Protein AF-A0A395IIV6-F1 (afdb_monomer_lite)

Foldseek 3Di:
DLVVLLVCLVPDDPPDDLLVNLVSLVVSLLVQLVCCVPPVDLCQVSLVSSLVSQVVVVVVPDPARSQACVSPPQDPGRDRDSLLVCLLLQSLSNNVVCVVVPVPQDLDDPDDDDDDARRDRSLLSQQQNLRPVSLQHRLQLSSNVVVVVVPDAQQDDDPRDGSVRNNQPVNVSLVVCCPPQPDPRNVSSLVVLVSSLSSNLVNVVRPPDQQDWDQDPNDIDGSLNSLVVSCCCVRPVPSSVVSVVVVVPPPPPPPPPPPPPDDDDDDDDDDDDDDDDD

Structure (mmCIF, N/CA/C/O backbone):
data_AF-A0A395IIV6-F1
#
_entry.id   AF-A0A395IIV6-F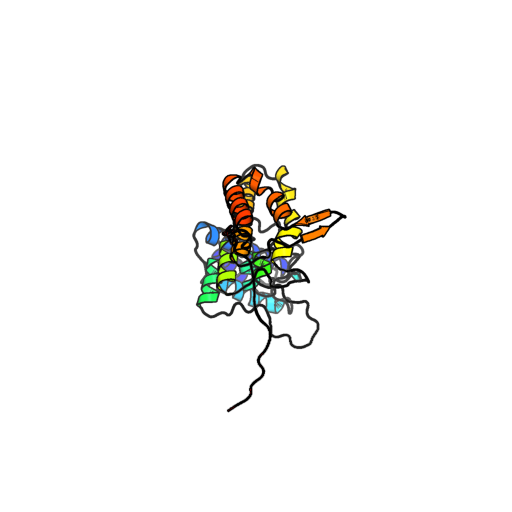1
#
loop_
_atom_site.group_PDB
_atom_site.id
_atom_site.type_symbol
_atom_site.label_atom_id
_atom_site.label_alt_id
_atom_site.label_comp_id
_atom_site.label_asym_id
_atom_site.label_entity_id
_atom_site.label_seq_id
_atom_site.pdbx_PDB_ins_code
_atom_site.Cartn_x
_atom_site.Cartn_y
_atom_site.Cartn_z
_atom_site.occupancy
_atom_site.B_iso_or_equiv
_atom_site.auth_seq_id
_atom_site.auth_comp_id
_atom_site.auth_asym_id
_atom_site.auth_atom_id
_atom_site.pdbx_PDB_model_num
ATOM 1 N N . MET A 1 1 ? 3.034 4.869 -21.807 1.00 85.62 1 MET A N 1
ATOM 2 C CA . MET A 1 1 ? 4.108 5.411 -20.940 1.00 85.62 1 MET A CA 1
ATOM 3 C C . MET A 1 1 ? 5.017 4.324 -20.375 1.00 85.62 1 MET A C 1
ATOM 5 O O . MET A 1 1 ? 6.196 4.361 -20.691 1.00 85.62 1 MET A O 1
ATOM 9 N N . LEU A 1 2 ? 4.515 3.333 -19.620 1.00 88.38 2 LEU A N 1
ATOM 10 C CA . LEU A 1 2 ? 5.335 2.253 -19.030 1.00 88.38 2 LEU A CA 1
ATOM 11 C C . LEU A 1 2 ? 6.291 1.577 -20.037 1.00 88.38 2 LEU A C 1
ATOM 13 O O . LEU A 1 2 ? 7.498 1.527 -19.815 1.00 88.38 2 LEU A O 1
ATOM 17 N N . ARG A 1 3 ? 5.772 1.164 -21.200 1.00 90.88 3 ARG A N 1
ATOM 18 C CA . ARG A 1 3 ? 6.571 0.579 -22.292 1.00 90.88 3 ARG A CA 1
ATOM 19 C C . ARG A 1 3 ? 7.712 1.487 -22.771 1.00 90.88 3 ARG A C 1
ATOM 21 O O . ARG A 1 3 ? 8.791 0.998 -23.079 1.00 90.88 3 ARG A O 1
ATOM 28 N N . SER A 1 4 ? 7.502 2.803 -22.798 1.00 91.75 4 SER A N 1
ATOM 29 C CA . SER A 1 4 ? 8.524 3.778 -23.196 1.00 91.75 4 SER A CA 1
ATOM 30 C C . SER A 1 4 ? 9.679 3.825 -22.193 1.00 91.75 4 SER A C 1
ATOM 32 O O . SER A 1 4 ? 10.830 3.862 -22.612 1.00 91.75 4 SER A O 1
ATOM 34 N N . TYR A 1 5 ? 9.401 3.752 -20.886 1.00 90.88 5 TYR A N 1
ATOM 35 C CA . TYR A 1 5 ? 10.452 3.671 -19.863 1.00 90.88 5 TYR A CA 1
ATOM 36 C C . TYR A 1 5 ? 11.271 2.389 -19.977 1.00 90.88 5 TYR A C 1
ATOM 38 O O . TYR A 1 5 ? 12.493 2.441 -19.874 1.00 90.88 5 TYR A O 1
ATOM 46 N N . ILE A 1 6 ? 10.617 1.256 -20.240 1.00 90.69 6 ILE A N 1
ATOM 47 C CA . ILE A 1 6 ? 11.295 -0.031 -20.443 1.00 90.69 6 ILE A CA 1
ATOM 48 C C . ILE A 1 6 ? 12.195 0.026 -21.681 1.00 90.69 6 ILE A C 1
ATOM 50 O O . ILE A 1 6 ? 13.352 -0.376 -21.614 1.00 90.69 6 ILE A O 1
ATOM 54 N N . LEU A 1 7 ? 11.705 0.580 -22.796 1.00 90.25 7 LEU A N 1
ATOM 55 C CA . LEU A 1 7 ? 12.513 0.769 -24.004 1.00 90.25 7 LEU A CA 1
ATOM 56 C C . LEU A 1 7 ? 13.708 1.692 -23.756 1.00 90.25 7 LEU A C 1
ATOM 58 O O . LEU A 1 7 ? 14.807 1.375 -24.199 1.00 90.25 7 LEU A O 1
ATOM 62 N N . LEU A 1 8 ? 13.516 2.790 -23.017 1.00 88.94 8 LEU A N 1
ATOM 63 C CA . LEU A 1 8 ? 14.618 3.661 -22.616 1.00 88.94 8 LEU A CA 1
ATOM 64 C C . LEU A 1 8 ? 15.643 2.889 -21.787 1.00 88.94 8 LEU A C 1
ATOM 66 O O . LEU A 1 8 ? 16.813 2.941 -22.133 1.00 88.94 8 LEU A O 1
ATOM 70 N N . LEU A 1 9 ? 15.204 2.136 -20.770 1.00 88.12 9 LEU A N 1
ATOM 71 C CA . LEU A 1 9 ? 16.055 1.300 -19.914 1.00 88.12 9 LEU A CA 1
ATOM 72 C C . LEU A 1 9 ? 16.833 0.236 -20.703 1.00 88.12 9 LEU A C 1
ATOM 74 O O . LEU A 1 9 ? 17.994 -0.011 -20.390 1.00 88.12 9 LEU A O 1
ATOM 78 N N . LYS A 1 10 ? 16.226 -0.372 -21.727 1.00 88.69 10 LYS A N 1
ATOM 79 C CA . LYS A 1 10 ? 16.878 -1.356 -22.609 1.00 88.69 10 LYS A CA 1
ATOM 80 C C . LYS A 1 10 ? 17.836 -0.723 -23.615 1.00 88.69 10 LYS A C 1
ATOM 82 O O . LYS A 1 10 ? 18.855 -1.316 -23.941 1.00 88.69 10 LYS A O 1
ATOM 87 N N . GLY A 1 11 ? 17.505 0.469 -24.105 1.00 81.75 11 GLY A N 1
ATOM 88 C CA . GLY A 1 11 ? 18.339 1.246 -25.021 1.00 81.75 11 GLY A CA 1
ATOM 89 C C . GLY A 1 11 ? 19.467 2.013 -24.329 1.00 81.75 11 GLY A C 1
ATOM 90 O O . GLY A 1 11 ? 20.229 2.703 -25.006 1.00 81.75 11 GLY A O 1
ATOM 91 N N . VAL A 1 12 ? 19.576 1.931 -22.996 1.00 67.75 12 VAL A N 1
ATOM 92 C CA . VAL A 1 12 ? 20.647 2.592 -22.247 1.00 67.75 12 VAL A CA 1
ATOM 93 C C . VAL A 1 12 ? 22.004 2.024 -22.660 1.00 67.75 12 VAL A C 1
ATOM 95 O O . VAL A 1 12 ? 22.325 0.865 -22.414 1.00 67.75 12 VAL A O 1
ATOM 98 N N . VAL A 1 13 ? 22.821 2.900 -23.239 1.00 55.75 13 VAL A N 1
ATOM 99 C CA . VAL A 1 13 ? 24.254 2.707 -23.489 1.00 55.75 13 VAL A CA 1
ATOM 100 C C . VAL A 1 13 ? 25.024 2.936 -22.177 1.00 55.75 13 VAL A C 1
ATOM 102 O O . VAL A 1 13 ? 24.582 3.725 -21.343 1.00 55.75 13 VAL A O 1
ATOM 105 N N . ALA A 1 14 ? 26.180 2.284 -22.010 1.00 56.59 14 ALA A N 1
ATOM 106 C CA . ALA A 1 14 ? 27.044 2.180 -20.816 1.00 56.59 14 ALA A CA 1
ATOM 107 C C . ALA A 1 14 ? 27.376 3.462 -19.995 1.00 56.59 14 ALA A C 1
ATOM 109 O O . ALA A 1 14 ? 28.089 3.379 -19.000 1.00 56.59 14 ALA A O 1
ATOM 110 N N . SER A 1 15 ? 26.894 4.649 -20.372 1.00 59.75 15 SER A N 1
ATOM 111 C CA . SER A 1 15 ? 27.180 5.939 -19.727 1.00 59.75 15 SER A CA 1
ATOM 112 C C . SER A 1 15 ? 26.185 6.365 -18.637 1.00 59.75 15 SER A C 1
ATOM 114 O O . SER A 1 15 ? 26.360 7.418 -18.016 1.00 59.75 15 SER A O 1
ATOM 116 N N . TRP A 1 16 ? 25.114 5.606 -18.395 1.00 72.19 16 TRP A N 1
ATOM 117 C CA . TRP A 1 16 ? 24.152 5.950 -17.347 1.00 72.19 16 TRP A CA 1
ATOM 118 C C . TRP A 1 16 ? 24.568 5.370 -16.001 1.00 72.19 16 TRP A C 1
ATOM 120 O O . TRP A 1 16 ? 24.990 4.226 -15.897 1.00 72.19 16 TRP A O 1
ATOM 130 N N . THR A 1 17 ? 24.412 6.171 -14.949 1.00 76.44 17 THR A N 1
ATOM 131 C CA . THR A 1 17 ? 24.651 5.720 -13.578 1.00 76.44 17 THR A CA 1
ATOM 132 C C . THR A 1 17 ? 23.472 4.891 -13.068 1.00 76.44 17 THR A C 1
ATOM 134 O O . THR A 1 17 ? 22.319 5.179 -13.411 1.00 76.44 17 THR A O 1
ATOM 137 N N . SER A 1 18 ? 23.745 3.953 -12.156 1.00 76.81 18 SER A N 1
ATOM 138 C CA . SER A 1 18 ? 22.732 3.140 -11.458 1.00 76.81 18 SER A CA 1
ATOM 139 C C . SER A 1 18 ? 21.583 3.983 -10.892 1.00 76.81 18 SER A C 1
ATOM 141 O O . SER A 1 18 ? 20.411 3.638 -11.018 1.00 76.81 18 SER A O 1
ATOM 143 N N . LYS A 1 19 ? 21.895 5.175 -10.369 1.00 77.12 19 LYS A N 1
ATOM 144 C CA . LYS A 1 19 ? 20.910 6.150 -9.875 1.00 77.12 19 LYS A CA 1
ATOM 145 C C . LYS A 1 19 ? 19.942 6.652 -10.956 1.00 77.12 19 LYS A C 1
ATOM 147 O O . LYS A 1 19 ? 18.760 6.841 -10.674 1.00 77.12 19 LYS A O 1
ATOM 152 N N . LYS A 1 20 ? 20.411 6.906 -12.185 1.00 81.25 20 LYS A N 1
ATOM 153 C CA . LYS A 1 20 ? 19.539 7.339 -13.296 1.00 81.25 20 LYS A CA 1
ATOM 154 C C . LYS A 1 20 ? 18.614 6.209 -13.741 1.00 81.25 20 LYS A C 1
ATOM 156 O O . LYS A 1 20 ? 17.436 6.458 -13.980 1.00 81.25 20 LYS A O 1
ATOM 161 N N . GLN A 1 21 ? 19.136 4.989 -13.817 1.00 83.06 21 GLN A N 1
ATOM 162 C CA . GLN A 1 21 ? 18.359 3.807 -14.193 1.00 83.06 21 GLN A CA 1
ATOM 163 C C . GLN A 1 21 ? 17.299 3.482 -13.126 1.00 83.06 21 GLN A C 1
ATOM 165 O O . GLN A 1 21 ? 16.123 3.364 -13.462 1.00 83.06 21 GLN A O 1
ATOM 170 N N . ALA A 1 22 ? 17.668 3.481 -11.839 1.00 80.44 22 ALA A N 1
ATOM 171 C CA . ALA A 1 22 ? 16.719 3.332 -10.733 1.00 80.44 22 ALA A CA 1
ATOM 172 C C . ALA A 1 22 ? 15.618 4.405 -10.772 1.00 80.44 22 ALA A C 1
ATOM 174 O O . ALA A 1 22 ? 14.435 4.087 -10.673 1.00 80.44 22 ALA A O 1
ATOM 175 N N . ARG A 1 23 ? 15.977 5.673 -11.024 1.00 81.25 23 ARG A N 1
ATOM 176 C CA . ARG A 1 23 ? 14.996 6.761 -11.167 1.00 81.25 23 ARG A CA 1
ATOM 177 C C . ARG A 1 23 ? 13.992 6.520 -12.296 1.00 81.25 23 ARG A C 1
ATOM 179 O O . ARG A 1 23 ? 12.812 6.794 -12.102 1.00 81.25 23 ARG A O 1
ATOM 186 N N . LEU A 1 24 ? 14.427 6.035 -13.462 1.00 86.50 24 LEU A N 1
ATOM 187 C CA . LEU A 1 24 ? 13.493 5.700 -14.543 1.00 86.50 24 LEU A CA 1
ATOM 188 C C . LEU A 1 24 ? 12.556 4.556 -14.156 1.00 86.50 24 LEU A C 1
ATOM 190 O O . LEU A 1 24 ? 11.370 4.625 -14.466 1.00 86.50 24 LEU A O 1
ATOM 194 N N . ALA A 1 25 ? 13.067 3.531 -13.474 1.00 87.38 25 ALA A N 1
ATOM 195 C CA . ALA A 1 25 ? 12.240 2.429 -13.000 1.00 87.38 25 ALA A CA 1
ATOM 196 C C . ALA A 1 25 ? 11.196 2.899 -11.973 1.00 87.38 25 ALA A C 1
ATOM 198 O O . ALA A 1 25 ? 10.045 2.479 -12.038 1.00 87.38 25 ALA A O 1
ATOM 199 N N . TYR A 1 26 ? 11.550 3.838 -11.091 1.00 83.88 26 TYR A N 1
ATOM 200 C CA . TYR A 1 26 ? 10.590 4.452 -10.170 1.00 83.88 26 TYR A CA 1
ATOM 201 C C . TYR A 1 26 ? 9.503 5.247 -10.897 1.00 83.88 26 TYR A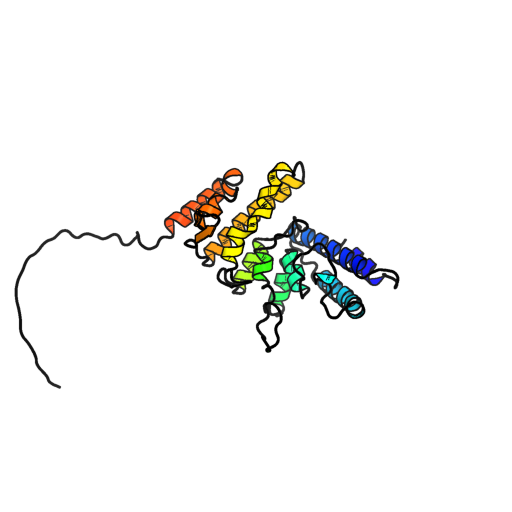 C 1
ATOM 203 O O . TYR A 1 26 ? 8.329 5.063 -10.597 1.00 83.88 26 TYR A O 1
ATOM 211 N N . LEU A 1 27 ? 9.855 6.052 -11.906 1.00 84.94 27 LEU A N 1
ATOM 212 C CA . LEU A 1 27 ? 8.857 6.744 -12.738 1.00 84.94 27 LEU A CA 1
ATOM 213 C C . LEU A 1 27 ? 7.944 5.753 -13.474 1.00 84.94 27 LEU A C 1
ATOM 215 O O . LEU A 1 27 ? 6.741 5.974 -13.595 1.00 84.94 27 LEU A O 1
ATOM 219 N N . ALA A 1 28 ? 8.501 4.637 -13.947 1.00 90.00 28 ALA A N 1
ATOM 220 C CA . ALA A 1 28 ? 7.731 3.572 -14.576 1.00 90.00 28 ALA A CA 1
ATOM 221 C C . ALA A 1 28 ? 6.701 2.964 -13.604 1.00 90.00 28 ALA A C 1
ATOM 223 O O . ALA A 1 28 ? 5.541 2.792 -13.984 1.00 90.00 28 ALA A O 1
ATOM 224 N N . LEU A 1 29 ? 7.098 2.704 -12.353 1.00 88.06 29 LEU A N 1
ATOM 225 C CA . LEU A 1 29 ? 6.210 2.216 -11.292 1.00 88.06 29 LEU A CA 1
ATOM 226 C C . LEU A 1 29 ? 5.143 3.248 -10.897 1.00 88.06 29 LEU A C 1
ATOM 228 O O . LEU A 1 29 ? 3.990 2.870 -10.720 1.00 88.06 29 LEU A O 1
ATOM 232 N N . GLU A 1 30 ? 5.479 4.540 -10.826 1.00 83.31 30 GLU A N 1
ATOM 233 C CA . GLU A 1 30 ? 4.501 5.615 -10.580 1.00 83.31 30 GLU A CA 1
ATOM 234 C C . GLU A 1 30 ? 3.429 5.663 -11.675 1.00 83.31 30 GLU A C 1
ATOM 236 O O . GLU A 1 30 ? 2.235 5.731 -11.386 1.00 83.31 30 GLU A O 1
ATOM 241 N N . HIS A 1 31 ? 3.834 5.567 -12.943 1.00 85.81 31 HIS A N 1
ATOM 242 C CA . HIS A 1 31 ? 2.888 5.525 -14.055 1.00 85.81 31 HIS A CA 1
ATOM 243 C C . HIS A 1 31 ? 2.025 4.263 -14.055 1.00 85.81 31 HIS A C 1
ATOM 245 O O . HIS A 1 31 ? 0.838 4.346 -14.366 1.00 85.81 31 HIS A O 1
ATOM 251 N N . ALA A 1 32 ? 2.606 3.110 -13.719 1.00 89.19 32 ALA A N 1
ATOM 252 C CA . ALA A 1 32 ? 1.853 1.871 -13.579 1.00 89.19 32 ALA A CA 1
ATOM 253 C C . ALA A 1 32 ? 0.843 1.958 -12.426 1.00 89.19 32 ALA A C 1
ATOM 255 O O . ALA A 1 32 ? -0.287 1.521 -12.587 1.00 89.19 32 ALA A O 1
ATOM 256 N N . SER A 1 33 ? 1.228 2.578 -11.307 1.00 85.75 33 SER A N 1
ATOM 257 C CA . SER A 1 33 ? 0.369 2.795 -10.137 1.00 85.75 33 SER A CA 1
ATOM 258 C C . SER A 1 33 ? -0.837 3.654 -10.488 1.00 85.75 33 SER A C 1
ATOM 260 O O . SER A 1 33 ? -1.971 3.288 -10.192 1.00 85.75 33 SER A O 1
ATOM 262 N N . PHE A 1 34 ? -0.605 4.751 -11.211 1.00 81.88 34 PHE A N 1
ATOM 263 C CA . PHE A 1 34 ? -1.681 5.609 -11.686 1.00 81.88 34 PHE A CA 1
ATOM 264 C C . PHE A 1 34 ? -2.629 4.880 -12.648 1.00 81.88 34 PHE A C 1
ATOM 266 O O . PHE A 1 34 ? -3.842 5.023 -12.530 1.00 81.88 34 PHE A O 1
ATOM 273 N N . ALA A 1 35 ? -2.090 4.082 -13.575 1.00 85.25 35 ALA A N 1
ATOM 274 C CA . ALA A 1 35 ? -2.905 3.294 -14.495 1.00 85.25 35 ALA A CA 1
ATOM 275 C C . ALA A 1 35 ? -3.735 2.234 -13.752 1.00 85.25 35 ALA A C 1
ATOM 277 O O . ALA A 1 35 ? -4.946 2.200 -13.932 1.00 85.25 35 ALA A O 1
ATOM 278 N N . ASP A 1 36 ? -3.117 1.442 -12.870 1.00 86.69 36 ASP A N 1
ATOM 279 C CA . ASP A 1 36 ? -3.806 0.425 -12.061 1.00 86.69 36 ASP A CA 1
ATOM 280 C C . ASP A 1 36 ? -4.918 1.065 -11.213 1.00 86.69 36 ASP A C 1
ATOM 282 O O . ASP A 1 36 ? -6.056 0.606 -11.216 1.00 86.69 36 ASP A O 1
ATOM 286 N N . PHE A 1 37 ? -4.645 2.208 -10.577 1.00 80.19 37 PHE A N 1
ATOM 287 C CA . PHE A 1 37 ? -5.654 2.935 -9.807 1.00 80.19 37 PHE A CA 1
ATOM 288 C C . PHE A 1 37 ? -6.844 3.411 -10.657 1.00 80.19 37 PHE A C 1
ATOM 290 O O . PHE A 1 37 ? -7.985 3.343 -10.205 1.00 80.19 37 PHE A O 1
ATOM 297 N N . GLN A 1 38 ? -6.598 3.902 -11.876 1.00 79.94 38 GLN A N 1
ATOM 298 C CA . GLN A 1 38 ? -7.651 4.447 -12.736 1.00 79.94 38 GLN A CA 1
ATOM 299 C C . GLN A 1 38 ? -8.450 3.384 -13.490 1.00 79.94 38 GLN A C 1
ATOM 301 O O . GLN A 1 38 ? -9.653 3.554 -13.680 1.00 79.94 38 GLN A O 1
ATOM 306 N N . THR A 1 39 ? -7.789 2.333 -13.975 1.00 83.56 39 THR A N 1
ATOM 307 C CA . THR A 1 39 ? -8.382 1.369 -14.914 1.00 83.56 39 THR A CA 1
ATOM 308 C C . THR A 1 39 ? -8.488 -0.041 -14.343 1.00 83.56 39 THR A C 1
ATOM 310 O O . THR A 1 39 ? -9.206 -0.866 -14.901 1.00 83.56 39 THR A O 1
ATOM 313 N N . GLY A 1 40 ? -7.785 -0.344 -13.247 1.00 82.00 40 GLY A N 1
ATOM 314 C CA . GLY A 1 40 ? -7.631 -1.705 -12.727 1.00 82.00 40 GLY A CA 1
ATOM 315 C C . GLY A 1 40 ? -6.762 -2.607 -13.610 1.00 82.00 40 GLY A C 1
ATOM 316 O O . GLY A 1 40 ? -6.698 -3.818 -13.382 1.00 82.00 40 GLY A O 1
ATOM 317 N N . GLU A 1 41 ? -6.109 -2.059 -14.640 1.00 85.56 41 GLU A N 1
ATOM 318 C CA . GLU A 1 41 ? -5.245 -2.830 -15.528 1.00 85.56 41 GLU A CA 1
ATOM 319 C C . GLU A 1 41 ? -3.881 -3.079 -14.884 1.00 85.56 41 GLU A C 1
ATOM 321 O O . GLU A 1 41 ? -3.104 -2.163 -14.608 1.00 85.56 41 GLU A O 1
ATOM 326 N N . SER A 1 42 ? -3.536 -4.357 -14.728 1.00 83.75 42 SER A N 1
ATOM 327 C CA . SER A 1 42 ? -2.301 -4.767 -14.058 1.00 83.75 42 SER A CA 1
ATOM 328 C C . SER A 1 42 ? -1.025 -4.404 -14.808 1.00 83.75 42 SER A C 1
ATOM 330 O O . SER A 1 42 ? 0.034 -4.365 -14.191 1.00 83.75 42 SER A O 1
ATOM 332 N N . ASN A 1 43 ? -1.084 -4.215 -16.133 1.00 90.25 43 ASN A N 1
ATOM 333 C CA . ASN A 1 43 ? 0.101 -4.129 -16.994 1.00 90.25 43 ASN A CA 1
ATOM 334 C C . ASN A 1 43 ? 1.127 -5.250 -16.709 1.00 90.25 43 ASN A C 1
ATOM 336 O O . ASN A 1 43 ? 2.338 -5.034 -16.781 1.00 90.25 43 ASN A O 1
ATOM 340 N N . PHE A 1 44 ? 0.635 -6.445 -16.355 1.00 91.81 44 PHE A N 1
ATOM 341 C CA . PHE A 1 44 ? 1.427 -7.513 -15.744 1.00 91.81 44 PHE A CA 1
ATOM 342 C C . PHE A 1 44 ? 2.693 -7.869 -16.527 1.00 91.81 44 PHE A C 1
ATOM 344 O O . PHE A 1 44 ? 3.782 -7.879 -15.958 1.00 91.81 44 PHE A O 1
ATOM 351 N N . GLU A 1 45 ? 2.568 -8.094 -17.836 1.00 93.31 45 GLU A N 1
ATOM 352 C CA . GLU A 1 45 ? 3.702 -8.458 -18.695 1.00 93.31 45 GLU A CA 1
ATOM 353 C C . GLU A 1 45 ? 4.770 -7.362 -18.746 1.00 93.31 45 GLU A C 1
ATOM 355 O O . GLU A 1 45 ? 5.965 -7.654 -18.701 1.00 93.31 45 GLU A O 1
ATOM 360 N N . LEU A 1 46 ? 4.347 -6.095 -18.792 1.00 94.69 46 LEU A N 1
ATOM 361 C CA . LEU A 1 46 ? 5.253 -4.949 -18.818 1.00 94.69 46 LEU A CA 1
ATOM 362 C C . LEU A 1 46 ? 5.954 -4.759 -17.469 1.00 94.69 46 LEU A C 1
ATOM 364 O O . LEU A 1 46 ? 7.128 -4.403 -17.438 1.00 94.69 46 LEU A O 1
ATOM 368 N N . LEU A 1 47 ? 5.271 -5.012 -16.351 1.00 94.44 47 LEU A N 1
ATOM 369 C CA . LEU A 1 47 ? 5.891 -4.974 -15.025 1.00 94.44 47 LEU A CA 1
ATOM 370 C C . LEU A 1 47 ? 6.901 -6.116 -14.832 1.00 94.44 47 LEU A C 1
ATOM 372 O O . LEU A 1 47 ? 7.991 -5.875 -14.317 1.00 94.44 47 LEU A O 1
ATOM 376 N N . ASP A 1 48 ? 6.603 -7.321 -15.324 1.00 92.38 48 ASP A N 1
ATOM 377 C CA . ASP A 1 48 ? 7.558 -8.439 -15.347 1.00 92.38 48 ASP A CA 1
ATOM 378 C C . ASP A 1 48 ? 8.750 -8.169 -16.279 1.00 92.38 48 ASP A C 1
ATOM 380 O O . ASP A 1 48 ? 9.878 -8.597 -16.024 1.00 92.38 48 ASP A O 1
ATOM 384 N N . GLU A 1 49 ? 8.527 -7.468 -17.389 1.00 94.31 49 GLU A N 1
ATOM 385 C CA . GLU A 1 49 ? 9.594 -7.008 -18.276 1.00 94.31 49 GLU A CA 1
ATOM 386 C C . GLU A 1 49 ? 10.463 -5.929 -17.618 1.00 94.31 49 GLU A C 1
ATOM 388 O O . GLU A 1 49 ? 11.688 -5.975 -17.753 1.00 94.31 49 GLU A O 1
ATOM 393 N N . LEU A 1 50 ? 9.860 -4.998 -16.873 1.00 92.88 50 LEU A N 1
ATOM 394 C CA . LEU A 1 50 ? 10.578 -3.989 -16.096 1.00 92.88 50 LEU A CA 1
ATOM 395 C C . LEU A 1 50 ? 11.466 -4.640 -15.029 1.00 92.88 50 LEU A C 1
ATOM 397 O O . LEU A 1 50 ? 12.647 -4.305 -14.953 1.00 92.88 50 LEU A O 1
ATOM 401 N N . ASP A 1 51 ? 10.932 -5.586 -14.248 1.00 90.81 51 ASP A N 1
ATOM 402 C CA . ASP A 1 51 ? 11.701 -6.292 -13.216 1.00 90.81 51 ASP A CA 1
ATOM 403 C C . ASP A 1 51 ? 12.894 -7.049 -13.814 1.00 90.81 51 ASP A C 1
ATOM 405 O O . ASP A 1 51 ? 14.019 -6.907 -13.339 1.00 90.81 51 ASP A O 1
ATOM 409 N N . ARG A 1 52 ? 12.684 -7.792 -14.911 1.00 90.12 52 ARG A N 1
ATOM 410 C CA . ARG A 1 52 ? 13.774 -8.481 -15.626 1.00 90.12 52 ARG A CA 1
ATOM 411 C C . ARG A 1 52 ? 14.835 -7.508 -16.132 1.00 90.12 52 ARG A C 1
ATOM 413 O O . ARG A 1 52 ? 16.009 -7.689 -15.834 1.00 90.12 52 ARG A O 1
ATOM 420 N N . THR A 1 53 ? 14.414 -6.443 -16.813 1.00 90.00 53 THR A N 1
ATOM 421 C CA . THR A 1 53 ? 15.330 -5.420 -17.348 1.00 90.00 53 THR A CA 1
ATOM 422 C C . THR A 1 53 ? 16.178 -4.807 -16.233 1.00 90.00 53 THR A C 1
ATOM 424 O O . THR A 1 53 ? 17.376 -4.594 -16.394 1.00 90.00 53 THR A O 1
ATOM 427 N N . MET A 1 54 ? 15.572 -4.532 -15.078 1.00 86.88 54 MET A N 1
ATOM 428 C CA . MET A 1 54 ? 16.290 -3.958 -13.946 1.00 86.88 54 MET A CA 1
ATOM 429 C C . MET A 1 54 ? 17.173 -4.968 -13.217 1.00 86.88 54 MET A C 1
ATOM 431 O O . MET A 1 54 ? 18.221 -4.569 -12.726 1.00 86.88 54 MET A O 1
ATOM 435 N N . LYS A 1 55 ? 16.811 -6.255 -13.166 1.00 84.44 55 LYS A N 1
ATOM 436 C CA . LYS A 1 55 ? 17.690 -7.321 -12.654 1.00 84.44 55 LYS A CA 1
ATOM 437 C C . LYS A 1 55 ? 18.964 -7.453 -13.482 1.00 84.44 55 LYS A C 1
ATOM 439 O O . LYS A 1 55 ? 20.042 -7.538 -12.896 1.00 84.44 55 LYS A O 1
ATOM 444 N N . ASP A 1 56 ? 18.845 -7.393 -14.807 1.00 83.88 56 ASP A N 1
ATOM 445 C CA . ASP A 1 56 ? 19.998 -7.433 -15.710 1.00 83.88 56 ASP A CA 1
ATOM 446 C C . ASP A 1 56 ? 20.948 -6.268 -15.414 1.00 83.88 56 ASP A C 1
ATOM 448 O O . ASP A 1 56 ? 22.144 -6.466 -15.206 1.00 83.88 56 ASP A O 1
ATOM 452 N N . HIS A 1 57 ? 20.404 -5.058 -15.265 1.00 79.94 57 HIS A N 1
ATOM 453 C CA . HIS A 1 57 ? 21.191 -3.890 -14.882 1.00 79.94 57 HIS A CA 1
ATOM 454 C C . HIS A 1 57 ? 21.789 -4.001 -13.469 1.00 79.94 57 HIS A C 1
ATOM 456 O O . HIS A 1 57 ? 22.974 -3.736 -13.278 1.00 79.94 57 HIS A O 1
ATOM 462 N N . ALA A 1 58 ? 21.004 -4.425 -12.479 1.00 75.25 58 ALA A N 1
ATOM 463 C CA . ALA A 1 58 ? 21.411 -4.498 -11.074 1.00 75.25 58 ALA A CA 1
ATOM 464 C C . ALA A 1 58 ? 22.545 -5.488 -10.824 1.00 75.25 58 ALA A C 1
ATOM 466 O O . ALA A 1 58 ? 23.390 -5.229 -9.968 1.00 75.25 58 ALA A O 1
ATOM 467 N N . SER A 1 59 ? 22.589 -6.578 -11.599 1.00 69.38 59 SER A N 1
ATOM 468 C CA . SER A 1 59 ? 23.675 -7.561 -11.549 1.00 69.38 59 SER A CA 1
ATOM 469 C C . SER A 1 59 ? 25.058 -6.930 -11.767 1.00 69.38 59 SER A C 1
ATOM 471 O O . SER A 1 59 ? 26.060 -7.450 -11.282 1.00 69.38 59 SER A O 1
ATOM 473 N N . SER A 1 60 ? 25.107 -5.771 -12.435 1.00 66.94 60 SER A N 1
ATOM 474 C CA . SER A 1 60 ? 26.328 -4.994 -12.665 1.00 66.94 60 SER A CA 1
ATOM 475 C C . SER A 1 60 ? 26.618 -3.929 -11.597 1.00 66.94 60 SER A C 1
ATOM 477 O O . SER A 1 60 ? 27.674 -3.302 -11.640 1.00 66.94 60 SER A O 1
ATOM 479 N N . TRP A 1 61 ? 25.697 -3.681 -10.658 1.00 67.12 61 TRP A N 1
ATOM 480 C CA . TRP A 1 61 ? 25.787 -2.565 -9.709 1.00 67.12 61 TRP A CA 1
ATOM 481 C C . TRP A 1 61 ? 26.209 -2.997 -8.307 1.00 67.12 61 TRP A C 1
ATOM 483 O O . TRP A 1 61 ? 27.140 -2.410 -7.760 1.00 67.12 61 TRP A O 1
ATOM 493 N N . THR A 1 62 ? 25.499 -3.952 -7.695 1.00 63.62 62 THR A N 1
ATOM 494 C CA . THR A 1 62 ? 25.726 -4.416 -6.312 1.00 63.62 62 THR A CA 1
ATOM 495 C C . THR A 1 62 ? 25.106 -5.806 -6.081 1.00 63.62 62 THR A C 1
ATOM 497 O O . THR A 1 62 ? 24.359 -6.308 -6.915 1.00 63.62 62 THR A O 1
ATOM 500 N N . GLU A 1 63 ? 25.350 -6.413 -4.912 1.00 61.62 63 GLU A N 1
ATOM 501 C CA . GLU A 1 63 ? 24.655 -7.637 -4.459 1.00 61.62 63 GLU A CA 1
ATOM 502 C C . GLU A 1 63 ? 23.207 -7.392 -3.970 1.00 61.62 63 GLU A C 1
ATOM 504 O O . GLU A 1 63 ? 22.521 -8.323 -3.542 1.00 61.62 63 GLU A O 1
ATOM 509 N N . HIS A 1 64 ? 22.724 -6.146 -3.982 1.00 63.19 64 HIS A N 1
ATOM 510 C CA . HIS A 1 64 ? 21.402 -5.786 -3.467 1.00 63.19 64 HIS A CA 1
ATOM 511 C C . HIS A 1 64 ? 20.360 -5.677 -4.585 1.00 63.19 64 HIS A C 1
ATOM 513 O O . HIS A 1 64 ? 20.669 -5.299 -5.713 1.00 63.19 64 HIS A O 1
ATOM 519 N N . HIS A 1 65 ? 19.088 -5.937 -4.260 1.00 69.19 65 HIS A N 1
ATOM 520 C CA . HIS A 1 65 ? 17.991 -5.714 -5.205 1.00 69.19 65 HIS A CA 1
ATOM 521 C C . HIS A 1 65 ? 17.950 -4.236 -5.635 1.00 69.19 65 HIS A C 1
ATOM 523 O O . HIS A 1 65 ? 18.182 -3.342 -4.822 1.00 69.19 65 HIS A O 1
ATOM 529 N N . TRP A 1 66 ? 17.615 -3.945 -6.893 1.00 72.25 66 TRP A N 1
ATOM 530 C CA . TRP A 1 66 ? 17.630 -2.571 -7.427 1.00 72.25 66 TRP A CA 1
ATOM 531 C C . TRP A 1 66 ? 16.628 -1.620 -6.760 1.00 72.25 66 TRP A C 1
ATOM 533 O O . TRP A 1 66 ? 16.751 -0.404 -6.871 1.00 72.25 66 TRP A O 1
ATOM 543 N N . THR A 1 67 ? 15.654 -2.178 -6.045 1.00 71.38 67 THR A N 1
ATOM 544 C CA . THR A 1 67 ? 14.683 -1.441 -5.227 1.00 71.38 67 THR A CA 1
ATOM 545 C C . THR A 1 67 ? 15.177 -1.189 -3.794 1.00 71.38 67 THR A C 1
ATOM 547 O O . THR A 1 67 ? 14.409 -0.703 -2.963 1.00 71.38 67 THR A O 1
ATOM 550 N N . SER A 1 68 ? 16.424 -1.551 -3.457 1.00 61.69 68 SER A N 1
ATOM 551 C CA . SER A 1 68 ? 16.987 -1.306 -2.126 1.00 61.69 68 SER A CA 1
ATOM 552 C C . SER A 1 68 ? 17.342 0.168 -1.917 1.00 61.69 68 SER A C 1
ATOM 554 O O . SER A 1 68 ? 17.604 0.935 -2.847 1.00 61.69 68 SER A O 1
ATOM 556 N N . ARG A 1 69 ? 17.433 0.534 -0.637 1.00 57.56 69 ARG A N 1
ATOM 557 C CA . ARG A 1 69 ? 17.747 1.872 -0.127 1.00 57.56 69 ARG A CA 1
ATOM 558 C C . ARG A 1 69 ? 19.086 2.410 -0.622 1.00 57.56 69 ARG A C 1
ATOM 560 O O . ARG A 1 69 ? 19.301 3.610 -0.620 1.00 57.56 69 ARG A O 1
ATOM 567 N N . GLN A 1 70 ? 20.001 1.551 -1.057 1.00 53.19 70 GLN A N 1
ATOM 568 C CA . GLN A 1 70 ? 21.304 2.001 -1.555 1.00 53.19 70 GLN A CA 1
ATOM 569 C C . GLN A 1 70 ? 21.209 2.750 -2.888 1.00 53.19 70 GLN A C 1
ATOM 571 O O . GLN A 1 70 ? 22.083 3.554 -3.206 1.00 53.19 70 GLN A O 1
ATOM 576 N N . PHE A 1 71 ? 20.138 2.524 -3.650 1.00 54.50 71 PHE A N 1
ATOM 577 C CA . PHE A 1 71 ? 19.911 3.187 -4.932 1.00 54.50 71 PHE A CA 1
ATOM 578 C C . PHE A 1 71 ? 19.056 4.449 -4.807 1.00 54.50 71 PHE A C 1
ATOM 580 O O . PHE A 1 71 ? 18.887 5.175 -5.791 1.00 54.50 71 PHE A O 1
ATOM 587 N N . ASP A 1 72 ? 18.565 4.743 -3.600 1.00 50.97 72 ASP A N 1
ATOM 588 C CA . ASP A 1 72 ? 17.759 5.918 -3.331 1.00 50.97 72 ASP A CA 1
ATOM 589 C C . ASP A 1 72 ? 18.114 6.587 -1.994 1.00 50.97 72 ASP A C 1
ATOM 591 O O . ASP A 1 72 ? 17.923 6.037 -0.915 1.00 50.97 72 ASP A O 1
ATOM 595 N N . ALA A 1 73 ? 18.575 7.838 -2.061 1.00 39.84 73 ALA A N 1
ATOM 596 C CA . ALA A 1 73 ? 18.814 8.664 -0.874 1.00 39.84 73 ALA A CA 1
ATOM 597 C C . ALA A 1 73 ? 17.508 9.090 -0.172 1.00 39.84 73 ALA A C 1
ATOM 599 O O . ALA A 1 73 ? 17.552 9.740 0.870 1.00 39.84 73 ALA A O 1
ATOM 600 N N . ILE A 1 74 ? 16.357 8.794 -0.779 1.00 39.00 74 ILE A N 1
ATOM 601 C CA . ILE A 1 74 ? 15.055 9.327 -0.401 1.00 39.00 74 ILE A CA 1
ATOM 602 C C . ILE A 1 74 ? 14.178 8.281 0.289 1.00 39.00 74 ILE A C 1
ATOM 604 O O . ILE A 1 74 ? 13.478 8.654 1.225 1.00 39.00 74 ILE A O 1
ATOM 608 N N . SER A 1 75 ? 14.217 7.009 -0.114 1.00 40.53 75 SER A N 1
ATOM 609 C CA . SER A 1 75 ? 13.417 5.974 0.541 1.00 40.53 75 SER A CA 1
ATOM 610 C C . SER A 1 75 ? 14.098 5.473 1.825 1.00 40.53 75 SER A C 1
ATOM 612 O O . SER A 1 75 ? 15.160 4.846 1.769 1.00 40.53 75 SER A O 1
ATOM 614 N N . PRO A 1 76 ? 13.517 5.685 3.022 1.00 38.75 76 PRO A N 1
ATOM 615 C CA . PRO A 1 76 ? 14.066 5.139 4.261 1.00 38.75 76 PRO A CA 1
ATOM 616 C C . PRO A 1 76 ? 13.983 3.602 4.339 1.00 38.75 76 PRO A C 1
ATOM 618 O O . PRO A 1 76 ? 14.574 3.012 5.249 1.00 38.75 76 PRO A O 1
ATOM 621 N N . VAL A 1 77 ? 13.301 2.933 3.398 1.00 52.22 77 VAL A N 1
ATOM 622 C CA . VAL A 1 77 ? 13.014 1.495 3.445 1.00 52.22 77 VAL A CA 1
ATOM 623 C C . VAL A 1 77 ? 13.378 0.852 2.110 1.00 52.22 77 VAL A C 1
ATOM 625 O O . VAL A 1 77 ? 12.624 0.906 1.149 1.00 52.22 77 VAL A O 1
ATOM 628 N N . GLY A 1 78 ? 14.551 0.226 2.049 1.00 53.47 78 GLY A N 1
ATOM 629 C CA . GLY A 1 78 ? 14.947 -0.553 0.882 1.00 53.47 78 GLY A CA 1
ATOM 630 C C . GLY A 1 78 ? 14.028 -1.752 0.719 1.00 53.47 78 GLY A C 1
ATOM 631 O O . GLY A 1 78 ? 13.840 -2.508 1.670 1.00 53.47 78 GLY A O 1
ATOM 632 N N . TYR A 1 79 ? 13.449 -1.915 -0.464 1.00 62.56 79 TYR A N 1
ATOM 633 C CA . TYR A 1 79 ? 12.660 -3.094 -0.786 1.00 62.56 79 TYR A CA 1
ATOM 634 C C . TYR A 1 79 ? 13.607 -4.163 -1.324 1.00 62.56 79 TYR A C 1
ATOM 636 O O . TYR A 1 79 ? 14.349 -3.912 -2.273 1.00 62.56 79 TYR A O 1
ATOM 644 N N . ASP A 1 80 ? 13.573 -5.361 -0.750 1.00 67.62 80 ASP A N 1
ATOM 645 C CA . ASP A 1 80 ? 14.470 -6.455 -1.152 1.00 67.62 80 ASP A CA 1
ATOM 646 C C . ASP A 1 80 ? 13.917 -7.281 -2.330 1.00 67.62 80 ASP A C 1
ATOM 648 O O . ASP A 1 80 ? 14.509 -8.281 -2.732 1.00 67.62 80 ASP A O 1
ATOM 652 N N . SER A 1 81 ? 12.766 -6.888 -2.886 1.00 79.31 81 SER A N 1
ATOM 653 C CA . SER A 1 81 ? 12.132 -7.574 -4.010 1.00 79.31 81 SER A CA 1
ATOM 654 C C . SER A 1 81 ? 11.203 -6.656 -4.805 1.00 79.31 81 SER A C 1
ATOM 656 O O . SER A 1 81 ? 10.643 -5.693 -4.272 1.00 79.31 81 SER A O 1
ATOM 658 N N . PHE A 1 82 ? 10.962 -7.008 -6.069 1.00 85.62 82 PHE A N 1
ATOM 659 C CA . PHE A 1 82 ? 9.996 -6.303 -6.911 1.00 85.62 82 PHE A CA 1
ATOM 660 C C . PHE A 1 82 ? 8.565 -6.377 -6.373 1.00 85.62 82 PHE A C 1
ATOM 662 O O . PHE A 1 82 ? 7.824 -5.406 -6.484 1.00 85.62 82 PHE A O 1
ATOM 669 N N . ILE A 1 83 ? 8.174 -7.484 -5.726 1.00 86.94 83 ILE A N 1
ATOM 670 C CA . ILE A 1 83 ? 6.841 -7.592 -5.118 1.00 86.94 83 ILE A CA 1
ATOM 671 C C . ILE A 1 83 ? 6.680 -6.615 -3.946 1.00 86.94 83 ILE A C 1
ATOM 673 O O . ILE A 1 83 ? 5.636 -5.986 -3.816 1.00 86.94 83 ILE A O 1
ATOM 677 N N . SER A 1 84 ? 7.726 -6.405 -3.140 1.00 83.38 84 SER A N 1
ATOM 678 C CA . SER A 1 84 ? 7.724 -5.394 -2.077 1.00 83.38 84 SER A CA 1
ATOM 679 C C . SER A 1 84 ? 7.581 -3.977 -2.634 1.00 83.38 84 SER A C 1
ATOM 681 O O . SER A 1 84 ? 6.810 -3.190 -2.087 1.00 83.38 84 SER A O 1
ATOM 683 N N . ALA A 1 85 ? 8.259 -3.666 -3.744 1.00 83.88 85 ALA A N 1
ATOM 684 C CA . ALA A 1 85 ? 8.064 -2.400 -4.444 1.00 83.88 85 ALA A CA 1
ATOM 685 C C . ALA A 1 85 ? 6.636 -2.288 -5.004 1.00 83.88 85 ALA A C 1
ATOM 687 O O . ALA A 1 85 ? 5.971 -1.285 -4.778 1.00 83.88 85 ALA A O 1
ATOM 688 N N . ALA A 1 86 ? 6.108 -3.327 -5.649 1.00 87.69 86 ALA A N 1
ATOM 689 C CA . ALA A 1 86 ? 4.750 -3.313 -6.188 1.00 87.69 86 ALA A CA 1
ATOM 690 C C . ALA A 1 86 ? 3.681 -3.074 -5.109 1.00 87.69 86 ALA A C 1
ATOM 692 O O . ALA A 1 86 ? 2.758 -2.289 -5.321 1.00 87.69 86 ALA A O 1
ATOM 693 N N . VAL A 1 87 ? 3.844 -3.682 -3.929 1.00 86.69 87 VAL A N 1
ATOM 694 C CA . VAL A 1 87 ? 2.994 -3.416 -2.759 1.00 86.69 87 VAL A CA 1
ATOM 695 C C . VAL A 1 87 ? 3.117 -1.961 -2.309 1.00 86.69 87 VAL A C 1
ATOM 697 O O . VAL A 1 87 ? 2.109 -1.308 -2.056 1.00 86.69 87 VAL A O 1
ATOM 700 N N . ASN A 1 88 ? 4.338 -1.428 -2.260 1.00 81.56 88 ASN A N 1
ATOM 701 C CA . ASN A 1 88 ? 4.592 -0.041 -1.884 1.00 81.56 88 ASN A CA 1
ATOM 702 C C . ASN A 1 88 ? 3.935 0.975 -2.833 1.00 81.56 88 ASN A C 1
ATOM 704 O O . ASN A 1 88 ? 3.413 1.989 -2.379 1.00 81.56 88 ASN A O 1
ATOM 708 N N . TYR A 1 89 ? 3.940 0.681 -4.134 1.00 82.25 89 TYR A N 1
ATOM 709 C CA . TYR A 1 89 ? 3.305 1.486 -5.180 1.00 82.25 89 TYR A CA 1
ATOM 710 C C . TYR A 1 89 ? 1.803 1.203 -5.346 1.00 82.25 89 TYR A C 1
ATOM 712 O O . TYR A 1 89 ? 1.177 1.770 -6.238 1.00 82.25 89 TYR A O 1
ATOM 720 N N . GLY A 1 90 ? 1.210 0.332 -4.524 1.00 84.00 90 GLY A N 1
ATOM 721 C CA . GLY A 1 90 ? -0.221 0.034 -4.587 1.00 84.00 90 GLY A CA 1
ATOM 722 C C . GLY A 1 90 ? -0.667 -0.664 -5.877 1.00 84.00 90 GLY A C 1
ATOM 723 O O . GLY A 1 90 ? -1.836 -0.548 -6.234 1.00 84.00 90 GLY A O 1
ATOM 724 N N . LEU A 1 91 ? 0.229 -1.397 -6.555 1.00 88.75 91 LEU A N 1
ATOM 725 C CA . LEU A 1 91 ? -0.044 -2.147 -7.794 1.00 88.75 91 LEU A CA 1
ATOM 726 C C . LEU A 1 91 ? -0.900 -3.400 -7.520 1.00 88.75 91 LEU A C 1
ATOM 728 O O . LEU A 1 91 ? -0.445 -4.543 -7.640 1.00 88.75 91 LEU A O 1
ATOM 732 N N . CYS A 1 92 ? -2.131 -3.187 -7.055 1.00 89.06 92 CYS A N 1
ATOM 733 C CA . CYS A 1 92 ? -3.051 -4.209 -6.564 1.00 89.06 92 CYS A CA 1
ATOM 734 C C . CYS A 1 92 ? -3.357 -5.280 -7.608 1.00 89.06 92 CYS A C 1
ATOM 736 O O . CYS A 1 92 ? -3.351 -6.467 -7.268 1.00 89.06 92 CYS A O 1
ATOM 738 N N . ALA A 1 93 ? -3.620 -4.896 -8.860 1.00 90.62 93 ALA A N 1
ATOM 739 C CA . ALA A 1 93 ? -3.973 -5.856 -9.901 1.00 90.62 93 ALA A CA 1
ATOM 740 C C . ALA A 1 93 ? -2.778 -6.757 -10.245 1.00 90.62 93 ALA A C 1
ATOM 742 O O . ALA A 1 93 ? -2.929 -7.973 -10.379 1.00 90.62 93 ALA A O 1
ATOM 743 N N . TYR A 1 94 ? -1.570 -6.190 -10.294 1.00 91.88 94 TYR A N 1
ATOM 744 C CA . TYR A 1 94 ? -0.339 -6.956 -10.487 1.00 91.88 94 TYR A CA 1
ATOM 745 C C . TYR A 1 94 ? -0.080 -7.942 -9.338 1.00 91.88 94 TYR A C 1
ATOM 747 O O . TYR A 1 94 ? 0.134 -9.133 -9.579 1.00 91.88 94 TYR A O 1
ATOM 755 N N . VAL A 1 95 ? -0.142 -7.472 -8.084 1.00 90.81 95 VAL A N 1
ATOM 756 C CA . VAL A 1 95 ? 0.081 -8.325 -6.903 1.00 90.81 95 VAL A CA 1
ATOM 757 C C . VAL A 1 95 ? -0.959 -9.444 -6.844 1.00 90.81 95 VAL A C 1
ATOM 759 O O . VAL A 1 95 ? -0.600 -10.594 -6.596 1.00 90.81 95 VAL A O 1
ATOM 762 N N . ARG A 1 96 ? -2.228 -9.150 -7.154 1.00 90.12 96 ARG A N 1
ATOM 763 C CA . ARG A 1 96 ? -3.299 -10.153 -7.235 1.00 90.12 96 ARG A CA 1
ATOM 764 C C . ARG A 1 96 ? -2.979 -11.249 -8.252 1.00 90.12 96 ARG A C 1
ATOM 766 O O . ARG A 1 96 ? -3.124 -12.422 -7.927 1.00 90.12 96 ARG A O 1
ATOM 773 N N . ILE A 1 97 ? -2.514 -10.903 -9.454 1.00 89.50 97 ILE A N 1
ATOM 774 C CA . ILE A 1 97 ? -2.137 -11.908 -10.463 1.00 89.50 97 ILE A CA 1
ATOM 775 C C . ILE A 1 97 ? -0.948 -12.746 -9.981 1.00 89.50 97 ILE A C 1
ATOM 777 O O . ILE A 1 97 ? -0.969 -13.967 -10.135 1.00 89.50 97 ILE A O 1
ATOM 781 N N . LYS A 1 98 ? 0.068 -12.141 -9.350 1.00 88.06 98 LYS A N 1
ATOM 782 C CA . LYS A 1 98 ? 1.192 -12.902 -8.773 1.00 88.06 98 LYS A CA 1
ATOM 783 C C . LYS A 1 98 ? 0.721 -13.912 -7.724 1.00 88.06 98 LYS A C 1
ATOM 785 O O . LYS A 1 98 ? 1.121 -15.071 -7.788 1.00 88.06 98 LYS A O 1
ATOM 790 N N . VAL A 1 99 ? -0.184 -13.510 -6.833 1.00 83.44 99 VAL A N 1
ATOM 791 C CA . VAL A 1 99 ? -0.817 -14.416 -5.858 1.00 83.44 99 VAL A CA 1
ATOM 792 C C . VAL A 1 99 ? -1.540 -15.569 -6.558 1.00 83.44 99 VAL A C 1
ATOM 794 O O . VAL A 1 99 ? -1.290 -16.731 -6.248 1.00 83.44 99 VAL A O 1
ATOM 797 N N . LEU A 1 100 ? -2.407 -15.261 -7.530 1.00 77.69 100 LEU A N 1
ATOM 798 C CA . LEU A 1 100 ? -3.216 -16.258 -8.245 1.00 77.69 100 LEU A CA 1
ATOM 799 C C . LEU A 1 100 ? -2.372 -17.241 -9.068 1.00 77.69 100 LEU A C 1
ATOM 8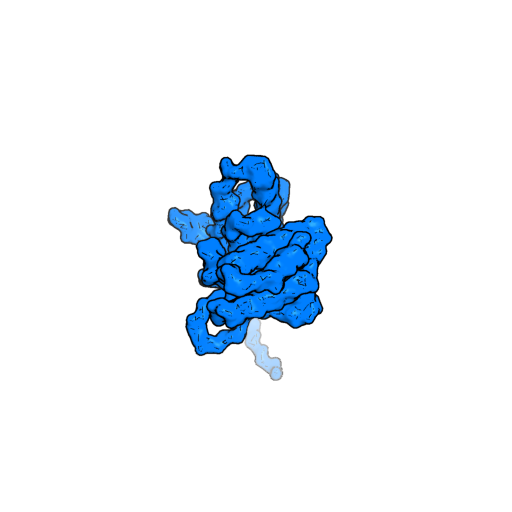01 O O . LEU A 1 100 ? -2.739 -18.402 -9.210 1.00 77.69 100 LEU A O 1
ATOM 805 N N . THR A 1 101 ? -1.229 -16.794 -9.586 1.00 79.88 101 THR A N 1
ATOM 806 C CA . THR A 1 101 ? -0.293 -17.620 -10.368 1.00 79.88 101 THR A CA 1
ATOM 807 C C . THR A 1 101 ? 0.678 -18.421 -9.495 1.00 79.88 101 THR A C 1
ATOM 809 O O . THR A 1 101 ? 1.657 -18.975 -9.992 1.00 79.88 101 THR A O 1
ATOM 812 N N . GLY A 1 102 ? 0.416 -18.512 -8.187 1.00 67.56 102 GLY A N 1
ATOM 813 C CA . GLY A 1 102 ? 1.157 -19.377 -7.273 1.00 67.56 102 GLY A CA 1
ATOM 814 C C . GLY A 1 102 ? 2.491 -18.805 -6.796 1.00 67.56 102 GLY A C 1
ATOM 815 O O . GLY A 1 102 ? 3.261 -19.530 -6.164 1.00 67.56 102 GLY A O 1
ATOM 816 N N . HIS A 1 103 ? 2.777 -17.517 -7.034 1.00 68.50 103 HIS A N 1
ATOM 817 C CA . HIS A 1 103 ? 3.848 -16.871 -6.278 1.00 68.50 103 HIS A CA 1
ATOM 818 C C . HIS A 1 103 ? 3.379 -16.737 -4.834 1.00 68.50 103 HIS A C 1
ATOM 820 O O . HIS A 1 103 ? 2.521 -15.912 -4.516 1.00 68.50 103 HIS A O 1
ATOM 826 N N . GLN A 1 104 ? 3.950 -17.552 -3.947 1.00 60.78 104 GLN A N 1
ATOM 827 C CA . GLN A 1 104 ? 3.701 -17.380 -2.527 1.00 60.78 104 GLN A CA 1
ATOM 828 C C . GLN A 1 104 ? 4.186 -15.987 -2.120 1.00 60.78 104 GLN A C 1
ATOM 830 O O . GLN A 1 104 ? 5.357 -15.645 -2.299 1.00 60.78 104 GLN A O 1
ATOM 835 N N . LEU A 1 105 ? 3.295 -15.195 -1.525 1.00 59.44 105 LEU A N 1
ATOM 836 C CA . LEU A 1 105 ? 3.653 -13.968 -0.821 1.00 59.44 105 LEU A CA 1
ATOM 837 C C . LEU A 1 105 ? 4.338 -14.324 0.507 1.00 59.44 105 LEU A C 1
ATOM 839 O O . LEU A 1 105 ? 3.891 -13.927 1.580 1.00 59.44 105 LEU A O 1
ATOM 843 N N . THR A 1 106 ? 5.399 -15.131 0.477 1.00 49.56 106 THR A N 1
ATOM 844 C CA . THR A 1 106 ? 6.153 -15.426 1.692 1.00 49.56 106 THR A CA 1
ATOM 845 C C . THR A 1 106 ? 6.867 -14.155 2.122 1.00 49.56 106 THR A C 1
ATOM 847 O O . THR A 1 106 ? 7.902 -13.792 1.563 1.00 49.56 106 THR A O 1
ATOM 850 N N . SER A 1 107 ? 6.339 -13.497 3.156 1.00 44.03 107 SER A N 1
ATOM 851 C CA . SER A 1 107 ? 7.197 -12.738 4.063 1.00 44.03 107 SER A CA 1
ATOM 852 C C . SER A 1 107 ? 8.234 -13.720 4.608 1.00 44.03 107 SER A C 1
ATOM 854 O O . SER A 1 107 ? 7.878 -14.812 5.050 1.00 44.03 107 SER A O 1
ATOM 856 N N . GLY A 1 108 ? 9.516 -13.383 4.490 1.00 42.94 108 GLY A N 1
ATOM 857 C CA . GLY A 1 108 ? 10.619 -14.284 4.798 1.00 42.94 108 GLY A CA 1
ATOM 858 C C . GLY A 1 108 ? 10.474 -14.968 6.159 1.00 42.94 108 GLY A C 1
ATOM 859 O O . GLY A 1 108 ? 10.556 -14.323 7.198 1.00 42.94 108 GLY A O 1
ATOM 860 N N . SER A 1 109 ? 10.312 -16.293 6.148 1.00 34.53 109 SER A N 1
ATOM 861 C CA . SER A 1 109 ? 10.389 -17.137 7.347 1.00 34.53 109 SER A CA 1
ATOM 862 C C . SER A 1 109 ? 11.321 -18.340 7.165 1.00 34.53 109 SER A C 1
ATOM 864 O O . SER A 1 109 ? 11.130 -19.385 7.783 1.00 34.53 109 SER A O 1
ATOM 866 N N . LYS A 1 110 ? 12.371 -18.210 6.347 1.00 33.84 110 LYS A N 1
ATOM 867 C CA . LYS A 1 110 ? 13.535 -19.106 6.427 1.00 33.84 110 LYS A CA 1
ATOM 868 C C . LYS A 1 110 ? 14.686 -18.365 7.101 1.00 33.84 110 LYS A C 1
ATOM 870 O O . LYS A 1 110 ? 15.644 -17.953 6.457 1.00 33.84 110 LYS A O 1
ATOM 875 N N . GLN A 1 111 ? 14.559 -18.159 8.413 1.00 35.75 111 GLN A N 1
ATOM 876 C CA . GLN A 1 111 ? 15.661 -17.708 9.263 1.00 35.75 111 GLN A CA 1
ATOM 877 C C . GLN A 1 111 ? 16.689 -18.836 9.399 1.00 35.75 111 GLN A C 1
ATOM 879 O O . GLN A 1 111 ? 16.637 -19.656 10.312 1.00 35.75 111 GLN A O 1
ATOM 884 N N . GLY A 1 112 ? 17.647 -18.859 8.473 1.00 27.08 112 GLY A N 1
ATOM 885 C CA . GLY A 1 112 ? 18.984 -19.357 8.763 1.00 27.08 112 GLY A CA 1
ATOM 886 C C . GLY A 1 112 ? 19.681 -18.358 9.686 1.00 27.08 112 GLY A C 1
ATOM 887 O O . GLY A 1 112 ? 19.650 -17.155 9.436 1.00 27.08 112 GLY A O 1
ATOM 888 N N . LYS A 1 113 ? 20.262 -18.861 10.778 1.00 29.91 113 LYS A N 1
ATOM 889 C CA . LYS A 1 113 ? 21.108 -18.125 11.726 1.00 29.91 113 LYS A CA 1
ATOM 890 C C . LYS A 1 113 ? 22.178 -17.322 10.979 1.00 29.91 113 LYS A C 1
ATOM 892 O O . LYS A 1 113 ? 23.179 -17.902 10.593 1.00 29.91 113 LYS A O 1
ATOM 897 N N . LEU A 1 114 ? 21.965 -16.025 10.787 1.00 28.66 114 LEU A N 1
ATOM 898 C CA . LEU A 1 114 ? 22.976 -14.974 10.637 1.00 28.66 114 LEU A CA 1
ATOM 899 C C . LEU A 1 114 ? 22.218 -13.641 10.633 1.00 28.66 114 LEU A C 1
ATOM 901 O O . LEU A 1 114 ? 21.205 -13.491 9.955 1.00 28.66 114 LEU A O 1
ATOM 905 N N . SER A 1 115 ? 22.683 -12.716 11.460 1.00 34.38 115 SER A N 1
ATOM 906 C CA . SER A 1 115 ? 22.077 -11.459 11.904 1.00 34.38 115 SER A CA 1
ATOM 907 C C . SER A 1 115 ? 21.656 -10.486 10.787 1.00 34.38 115 SER A C 1
ATOM 909 O O . SER A 1 115 ? 22.225 -9.406 10.658 1.00 34.38 115 SER A O 1
ATOM 911 N N . ARG A 1 116 ? 20.650 -10.826 9.973 1.00 39.47 116 ARG A N 1
ATOM 912 C CA . ARG A 1 116 ? 19.988 -9.864 9.082 1.00 39.47 116 ARG A CA 1
ATOM 913 C C . ARG A 1 116 ? 18.808 -9.205 9.808 1.00 39.47 116 ARG A C 1
ATOM 915 O O . ARG A 1 116 ? 18.061 -9.911 10.493 1.00 39.47 116 ARG A O 1
ATOM 922 N N . PRO A 1 117 ? 18.622 -7.876 9.680 1.00 49.59 117 PRO A N 1
ATOM 923 C CA . PRO A 1 117 ? 17.433 -7.196 10.187 1.00 49.59 117 PRO A CA 1
ATOM 924 C C . PRO A 1 117 ? 16.181 -7.916 9.679 1.00 49.59 117 PRO A C 1
ATOM 926 O O . PRO A 1 117 ? 16.143 -8.314 8.515 1.00 49.59 117 PRO A O 1
ATOM 929 N N . LYS A 1 118 ? 15.172 -8.111 10.543 1.00 59.09 118 LYS A N 1
ATOM 930 C CA . LYS A 1 118 ? 13.881 -8.702 10.150 1.00 59.09 118 LYS A CA 1
ATOM 931 C C . LYS A 1 118 ? 13.397 -8.006 8.873 1.00 59.09 118 LYS A C 1
ATOM 933 O O . LYS A 1 118 ? 13.207 -6.792 8.881 1.00 59.09 118 LYS A O 1
ATOM 938 N N . THR A 1 119 ? 13.221 -8.756 7.788 1.00 68.19 119 THR A N 1
ATOM 939 C CA . THR A 1 119 ? 12.649 -8.229 6.543 1.00 68.19 119 THR A CA 1
ATOM 940 C C . THR A 1 119 ? 11.258 -7.679 6.839 1.00 68.19 119 THR A C 1
ATOM 942 O O . THR A 1 119 ? 10.459 -8.351 7.497 1.00 68.19 119 THR A O 1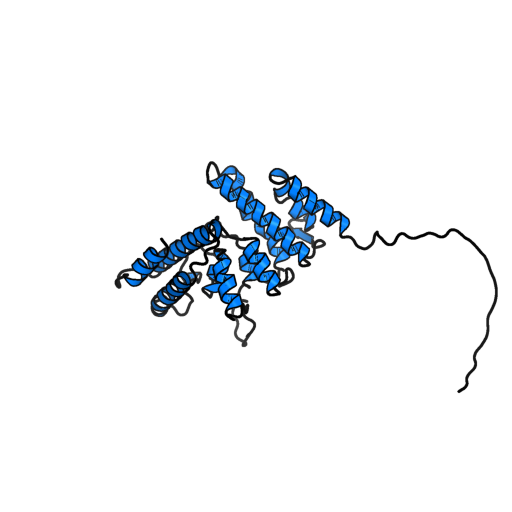
ATOM 945 N N . ARG A 1 120 ? 10.971 -6.458 6.381 1.00 76.75 120 ARG A N 1
ATOM 946 C CA . ARG A 1 120 ? 9.654 -5.832 6.535 1.00 76.75 120 ARG A CA 1
ATOM 947 C C . ARG A 1 120 ? 8.604 -6.678 5.815 1.00 76.75 120 ARG A C 1
ATOM 949 O O . ARG A 1 120 ? 8.794 -7.011 4.647 1.00 76.75 120 ARG A O 1
ATOM 956 N N . SER A 1 121 ? 7.524 -7.052 6.501 1.00 83.25 121 SER A N 1
ATOM 957 C CA . SER A 1 121 ? 6.458 -7.837 5.872 1.00 83.25 121 SER A CA 1
ATOM 958 C C . SER A 1 121 ? 5.756 -7.011 4.791 1.00 83.25 121 SER A C 1
ATOM 960 O O . SER A 1 121 ? 5.643 -5.788 4.907 1.00 83.25 121 SER A O 1
ATOM 962 N N . LEU A 1 122 ? 5.249 -7.674 3.746 1.00 85.88 122 LEU A N 1
ATOM 963 C CA . LEU A 1 122 ? 4.461 -6.999 2.704 1.00 85.88 122 LEU A CA 1
ATOM 964 C C . LEU A 1 122 ? 3.241 -6.291 3.305 1.00 85.88 122 LEU A C 1
ATOM 966 O O . LEU A 1 122 ? 2.875 -5.207 2.865 1.00 85.88 122 LEU A O 1
ATOM 970 N N . PHE A 1 123 ? 2.659 -6.872 4.354 1.00 88.62 123 PHE A N 1
ATOM 971 C CA . PHE A 1 123 ? 1.521 -6.285 5.044 1.00 88.62 123 PHE A CA 1
ATOM 972 C C . PHE A 1 123 ? 1.881 -4.992 5.784 1.00 88.62 123 PHE A C 1
ATOM 974 O O . PHE A 1 123 ? 1.156 -4.007 5.665 1.00 88.62 123 PHE A O 1
ATOM 981 N N . ASP A 1 124 ? 3.041 -4.928 6.447 1.00 85.88 124 ASP A N 1
ATOM 982 C CA . ASP A 1 124 ? 3.497 -3.675 7.055 1.00 85.88 124 ASP A CA 1
ATOM 983 C C . ASP A 1 124 ? 3.845 -2.613 6.000 1.00 85.88 124 ASP A C 1
ATOM 985 O O . ASP A 1 124 ? 3.616 -1.428 6.235 1.00 85.88 124 ASP A O 1
ATOM 989 N N . ILE A 1 125 ? 4.368 -3.012 4.832 1.00 83.56 125 ILE A N 1
ATOM 990 C CA . ILE A 1 125 ? 4.579 -2.088 3.705 1.00 83.56 125 ILE A CA 1
ATOM 991 C C . ILE A 1 125 ? 3.239 -1.517 3.242 1.00 83.56 125 ILE A C 1
ATOM 993 O O . ILE A 1 125 ? 3.124 -0.304 3.121 1.00 83.56 125 ILE A O 1
ATOM 997 N N . ALA A 1 126 ? 2.229 -2.361 3.019 1.00 86.56 126 ALA A N 1
ATOM 998 C CA . ALA A 1 126 ? 0.920 -1.916 2.549 1.00 86.56 126 ALA A CA 1
ATOM 999 C C . ALA A 1 126 ? 0.243 -0.957 3.539 1.00 86.56 126 ALA A C 1
ATOM 1001 O O . ALA A 1 126 ? -0.297 0.061 3.122 1.00 86.56 126 ALA A O 1
ATOM 1002 N N . VAL A 1 127 ? 0.289 -1.260 4.840 1.00 86.19 127 VAL A N 1
ATOM 1003 C CA . VAL A 1 127 ? -0.413 -0.485 5.876 1.00 86.19 127 VAL A CA 1
ATOM 1004 C C . VAL A 1 127 ? 0.352 0.775 6.284 1.00 86.19 127 VAL A C 1
ATOM 1006 O O . VAL A 1 127 ? -0.256 1.823 6.485 1.00 86.19 127 VAL A O 1
ATOM 1009 N N . ASN A 1 128 ? 1.673 0.697 6.436 1.00 79.44 128 ASN A N 1
ATOM 1010 C CA . ASN A 1 128 ? 2.488 1.747 7.057 1.00 79.44 128 ASN A CA 1
ATOM 1011 C C . ASN A 1 128 ? 3.449 2.401 6.058 1.00 79.44 128 ASN A C 1
ATOM 1013 O O . ASN A 1 128 ? 4.605 2.695 6.388 1.00 79.44 128 ASN A O 1
ATOM 1017 N N . ASN A 1 129 ? 3.017 2.572 4.808 1.00 74.19 129 ASN A N 1
ATOM 1018 C CA . ASN A 1 129 ? 3.788 3.331 3.834 1.00 74.19 129 ASN A CA 1
ATOM 1019 C C . ASN A 1 129 ? 3.644 4.834 4.112 1.00 74.19 129 ASN A C 1
ATOM 1021 O O . ASN A 1 129 ? 2.634 5.448 3.783 1.00 74.19 129 ASN A O 1
ATOM 1025 N N . ASN A 1 130 ? 4.679 5.406 4.722 1.00 57.69 130 ASN A N 1
ATOM 1026 C CA . ASN A 1 130 ? 4.743 6.819 5.085 1.00 57.69 130 ASN A CA 1
ATOM 1027 C C . ASN A 1 130 ? 5.556 7.650 4.083 1.00 57.69 130 ASN A C 1
ATOM 1029 O O . ASN A 1 130 ? 5.938 8.770 4.415 1.00 57.69 130 ASN A O 1
ATOM 1033 N N . ASP A 1 131 ? 5.893 7.120 2.901 1.00 60.16 131 ASP A N 1
ATOM 1034 C CA . ASP A 1 131 ? 6.714 7.874 1.958 1.00 60.16 131 ASP A CA 1
ATOM 1035 C C . ASP A 1 131 ? 5.898 9.029 1.347 1.00 60.16 131 ASP A C 1
ATOM 1037 O O . ASP A 1 131 ? 4.950 8.805 0.582 1.00 60.16 131 ASP A O 1
ATOM 1041 N N . PRO A 1 132 ? 6.270 10.287 1.638 1.00 52.00 132 PRO A N 1
ATOM 1042 C CA . PRO A 1 132 ? 5.551 11.446 1.154 1.00 52.00 132 PRO A CA 1
ATOM 1043 C C . PRO A 1 132 ? 5.770 11.682 -0.342 1.00 52.00 132 PRO A C 1
ATOM 1045 O O . PRO A 1 132 ? 5.309 12.703 -0.827 1.00 52.00 132 PRO A O 1
ATOM 1048 N N . LYS A 1 133 ? 6.487 10.843 -1.094 1.00 52.47 133 LYS A N 1
ATOM 1049 C CA . LYS A 1 133 ? 6.618 10.972 -2.554 1.00 52.47 133 LYS A CA 1
ATOM 1050 C C . LYS A 1 133 ? 5.685 10.052 -3.313 1.00 52.47 133 LYS A C 1
ATOM 1052 O O . LYS A 1 133 ? 5.223 10.435 -4.380 1.00 52.47 133 LYS A O 1
ATOM 1057 N N . PHE A 1 134 ? 5.299 8.921 -2.733 1.00 53.75 134 PHE A N 1
ATOM 1058 C CA . PHE A 1 134 ? 4.432 7.952 -3.404 1.00 53.75 134 PHE A CA 1
ATOM 1059 C C . PHE A 1 134 ? 2.940 8.293 -3.314 1.00 53.75 134 PHE A C 1
ATOM 1061 O O . PHE A 1 134 ? 2.126 7.423 -3.565 1.00 53.75 134 PHE A O 1
ATOM 1068 N N . ARG A 1 135 ? 2.582 9.560 -3.037 1.00 51.03 135 ARG A N 1
ATOM 1069 C CA . ARG A 1 135 ? 1.271 10.129 -2.628 1.00 51.03 135 ARG A CA 1
ATOM 1070 C C . ARG A 1 135 ? -0.001 9.722 -3.400 1.00 51.03 135 ARG A C 1
ATOM 1072 O O . ARG A 1 135 ? -1.049 10.266 -3.083 1.00 51.03 135 ARG A O 1
ATOM 1079 N N . LEU A 1 136 ? 0.051 8.855 -4.405 1.00 49.22 136 LEU A N 1
ATOM 1080 C CA . LEU A 1 136 ? -1.105 8.466 -5.217 1.00 49.22 136 LEU A CA 1
ATOM 1081 C C . LEU A 1 136 ? -1.693 7.085 -4.868 1.00 49.22 136 LEU A C 1
ATOM 1083 O O . LEU A 1 136 ? -2.831 6.837 -5.248 1.00 49.22 136 LEU A O 1
ATOM 1087 N N . ALA A 1 137 ? -0.979 6.200 -4.153 1.00 48.78 137 ALA A N 1
ATOM 1088 C CA . ALA A 1 137 ? -1.509 4.874 -3.775 1.00 48.78 137 ALA A CA 1
ATOM 1089 C C . ALA A 1 137 ? -0.975 4.154 -2.492 1.00 48.78 137 ALA A C 1
ATOM 1091 O O . ALA A 1 137 ? -1.302 2.973 -2.315 1.00 48.78 137 ALA A O 1
ATOM 1092 N N . PRO A 1 138 ? -0.161 4.740 -1.585 1.00 47.91 138 PRO A N 1
ATOM 1093 C CA . PRO A 1 138 ? 0.274 4.067 -0.363 1.00 47.91 138 PRO A CA 1
ATOM 1094 C C . PRO A 1 138 ? -0.922 3.850 0.560 1.00 47.91 138 PRO A C 1
ATOM 1096 O O . PRO A 1 138 ? -1.690 4.774 0.808 1.00 47.91 138 PRO A O 1
ATOM 1099 N N . GLY A 1 139 ? -1.096 2.631 1.074 1.00 58.09 139 GLY A N 1
ATOM 1100 C CA . GLY A 1 139 ? -2.254 2.332 1.918 1.00 58.09 139 GLY A CA 1
ATOM 1101 C C . GLY A 1 139 ? -3.557 2.139 1.150 1.00 58.09 139 GLY A C 1
ATOM 1102 O O . GLY A 1 139 ? -4.618 2.317 1.740 1.00 58.09 139 GLY A O 1
ATOM 1103 N N . SER A 1 140 ? -3.511 1.758 -0.135 1.00 76.00 140 SER A N 1
ATOM 1104 C CA . SER A 1 140 ? -4.718 1.322 -0.843 1.00 76.00 140 SER A CA 1
ATOM 1105 C C . SER A 1 140 ? -5.426 0.226 -0.041 1.00 76.00 140 SER A C 1
ATOM 1107 O O . SER A 1 140 ? -4.869 -0.852 0.204 1.00 76.00 140 SER A O 1
ATOM 1109 N N . SER A 1 141 ? -6.672 0.496 0.343 1.00 86.31 141 SER A N 1
ATOM 1110 C CA . SER A 1 141 ? -7.541 -0.463 1.033 1.00 86.31 141 SER A CA 1
ATOM 1111 C C . SER A 1 141 ? -7.666 -1.782 0.262 1.00 86.31 141 SER A C 1
ATOM 1113 O O . SER A 1 141 ? -7.713 -2.846 0.874 1.00 86.31 141 SER A O 1
ATOM 1115 N N . ASN A 1 142 ? -7.583 -1.744 -1.073 1.00 87.75 142 ASN A N 1
ATOM 1116 C CA . ASN A 1 142 ? -7.576 -2.933 -1.928 1.00 87.75 142 ASN A CA 1
ATOM 1117 C C . ASN A 1 142 ? -6.348 -3.827 -1.698 1.00 87.75 142 ASN A C 1
ATOM 1119 O O . ASN A 1 142 ? -6.490 -5.048 -1.630 1.00 87.75 142 ASN A O 1
ATOM 1123 N N . MET A 1 143 ? -5.152 -3.244 -1.555 1.00 89.06 143 MET A N 1
ATOM 1124 C CA . MET A 1 143 ? -3.925 -4.001 -1.270 1.00 89.06 143 MET A CA 1
ATOM 1125 C C . MET A 1 143 ? -3.988 -4.623 0.126 1.00 89.06 143 MET A C 1
ATOM 1127 O O . MET A 1 143 ? -3.662 -5.794 0.306 1.00 89.06 143 MET A O 1
ATOM 1131 N N . VAL A 1 144 ? -4.434 -3.845 1.115 1.00 90.88 144 VAL A N 1
ATOM 1132 C CA . VAL A 1 144 ? -4.593 -4.312 2.499 1.00 90.88 144 VAL A CA 1
ATOM 1133 C C . VAL A 1 144 ? -5.614 -5.449 2.561 1.00 90.88 144 VAL A C 1
ATOM 1135 O O . VAL A 1 144 ? -5.313 -6.497 3.126 1.00 90.88 144 VAL A O 1
ATOM 1138 N N . SER A 1 145 ? -6.772 -5.290 1.914 1.00 92.31 145 SER A N 1
ATOM 1139 C CA . SER A 1 145 ? -7.803 -6.328 1.806 1.00 92.31 145 SER A CA 1
ATOM 1140 C C . SER A 1 145 ? -7.265 -7.598 1.141 1.00 92.31 145 SER A C 1
ATOM 1142 O O . SER A 1 145 ? -7.454 -8.692 1.669 1.00 92.31 145 SER A O 1
ATOM 1144 N N . LEU A 1 146 ? -6.516 -7.467 0.038 1.00 90.31 146 LEU A N 1
ATOM 1145 C CA . LEU A 1 146 ? -5.875 -8.602 -0.630 1.00 90.31 146 LEU A CA 1
ATOM 1146 C C . LEU A 1 146 ? -4.934 -9.357 0.320 1.00 90.31 146 LEU A C 1
ATOM 1148 O O . LEU A 1 146 ? -4.998 -10.579 0.397 1.00 90.31 146 LEU A O 1
ATOM 1152 N N . LEU A 1 147 ? -4.074 -8.654 1.060 1.00 90.88 147 LEU A N 1
ATOM 1153 C CA . LEU A 1 147 ? -3.124 -9.288 1.979 1.00 90.88 147 LEU A CA 1
ATOM 1154 C C . LEU A 1 147 ? -3.819 -9.930 3.191 1.00 90.88 147 LEU A C 1
ATOM 1156 O O . LEU A 1 147 ? -3.422 -11.019 3.608 1.00 90.88 147 LEU A O 1
ATOM 1160 N N . LEU A 1 148 ? -4.885 -9.315 3.708 1.00 92.00 148 LEU A N 1
ATOM 1161 C CA . LEU A 1 148 ? -5.740 -9.894 4.751 1.00 92.00 148 LEU A CA 1
ATOM 1162 C C . LEU A 1 148 ? -6.427 -11.183 4.269 1.00 92.00 148 LEU A C 1
ATOM 1164 O O . LEU A 1 148 ? -6.435 -12.180 4.989 1.00 92.00 148 LEU A O 1
ATOM 1168 N N . GLN A 1 149 ? -6.932 -11.210 3.029 1.00 90.25 149 GLN A N 1
ATOM 1169 C CA . GLN A 1 149 ? -7.500 -12.416 2.403 1.00 90.25 149 GLN A CA 1
ATOM 1170 C C . GLN A 1 149 ? -6.467 -13.541 2.241 1.00 90.25 149 GLN A C 1
ATOM 1172 O O . GLN A 1 149 ? -6.831 -14.713 2.253 1.00 90.25 149 GLN A O 1
ATOM 1177 N N . GLN A 1 150 ? -5.181 -13.198 2.122 1.00 87.88 150 GLN A N 1
ATOM 1178 C CA . GLN A 1 150 ? -4.071 -14.158 2.100 1.00 87.88 150 GLN A CA 1
ATOM 1179 C C . GLN A 1 150 ? -3.578 -14.556 3.505 1.00 87.88 150 GLN A C 1
ATOM 1181 O O . GLN A 1 150 ? -2.567 -15.245 3.632 1.00 87.88 150 GLN A O 1
ATOM 1186 N N . GLY A 1 151 ? -4.283 -14.152 4.567 1.00 89.25 151 GLY A N 1
ATOM 1187 C CA . GLY A 1 151 ? -4.013 -14.576 5.941 1.00 89.25 151 GLY A CA 1
ATOM 1188 C C . GLY A 1 151 ? -3.050 -13.685 6.727 1.00 89.25 151 GLY A C 1
ATOM 1189 O O . GLY A 1 151 ? -2.647 -14.078 7.823 1.00 89.25 151 GLY A O 1
ATOM 1190 N N . ALA A 1 152 ? -2.689 -12.504 6.211 1.00 90.38 152 ALA A N 1
ATOM 1191 C CA . ALA A 1 152 ? -1.979 -11.503 7.006 1.00 90.38 152 ALA A CA 1
ATOM 1192 C C . ALA A 1 152 ? -2.837 -11.054 8.200 1.00 90.38 152 ALA A C 1
ATOM 1194 O O . ALA A 1 152 ? -4.067 -11.022 8.102 1.00 90.38 152 ALA A O 1
ATOM 1195 N N . LYS A 1 153 ? -2.208 -10.705 9.331 1.00 90.69 153 LYS A N 1
ATOM 1196 C CA . LYS A 1 153 ? -2.936 -10.351 10.559 1.00 90.69 153 LYS A CA 1
ATOM 1197 C C . LYS A 1 153 ? -2.531 -8.975 11.085 1.00 90.69 153 LYS A C 1
ATOM 1199 O O . LYS A 1 153 ? -1.340 -8.671 11.134 1.00 90.69 153 LYS A O 1
ATOM 1204 N N . PRO A 1 154 ? -3.479 -8.156 11.581 1.00 92.62 154 PRO A N 1
ATOM 1205 C CA . PRO A 1 154 ? -3.154 -6.883 12.237 1.00 92.62 154 PRO A CA 1
ATOM 1206 C C . PRO A 1 154 ? -2.203 -7.026 13.439 1.00 92.62 154 PRO A C 1
ATOM 1208 O O . PRO A 1 154 ? -1.476 -6.090 13.769 1.00 92.62 154 PRO A O 1
ATOM 1211 N N . SER A 1 155 ? -2.196 -8.204 14.075 1.00 91.12 155 SER A N 1
ATOM 1212 C CA . SER A 1 155 ? -1.332 -8.565 15.204 1.00 91.12 155 SER A CA 1
ATOM 1213 C C . SER A 1 155 ? 0.095 -8.967 14.813 1.00 91.12 155 SER A C 1
ATOM 1215 O O . SER A 1 155 ? 0.905 -9.228 15.702 1.00 91.12 155 SER A O 1
ATOM 1217 N N . ASP A 1 156 ? 0.412 -9.082 13.520 1.00 88.19 156 ASP A N 1
ATOM 1218 C CA . ASP A 1 156 ? 1.764 -9.432 13.084 1.00 88.19 156 ASP A CA 1
ATOM 1219 C C . ASP A 1 156 ? 2.755 -8.354 13.545 1.00 88.19 156 ASP A C 1
ATOM 1221 O O . ASP A 1 156 ? 2.478 -7.155 13.472 1.00 88.19 156 ASP A O 1
ATOM 1225 N N . MET A 1 157 ? 3.920 -8.778 14.037 1.00 86.69 157 MET A N 1
ATOM 1226 C CA . MET A 1 157 ? 4.915 -7.873 14.614 1.00 86.69 157 MET A CA 1
ATOM 1227 C C . MET A 1 157 ? 5.995 -7.482 13.610 1.00 86.69 157 MET A C 1
ATOM 1229 O O . MET A 1 157 ? 6.639 -8.339 13.000 1.00 86.69 157 MET A O 1
ATOM 1233 N N . TYR A 1 158 ? 6.306 -6.190 13.547 1.00 82.94 158 TYR A N 1
ATOM 1234 C CA . TYR A 1 158 ? 7.475 -5.676 12.848 1.00 82.94 158 TYR A CA 1
ATOM 1235 C C . TYR A 1 158 ? 8.128 -4.533 13.633 1.00 82.94 158 TYR A C 1
ATOM 1237 O O . TYR A 1 158 ? 7.502 -3.533 13.972 1.00 82.94 158 TYR A O 1
ATOM 1245 N N . SER A 1 159 ? 9.429 -4.669 13.897 1.00 79.81 159 SER A N 1
ATOM 1246 C CA . SER A 1 159 ? 10.204 -3.722 14.712 1.00 79.81 159 SER A CA 1
ATOM 1247 C C . SER A 1 159 ? 9.643 -3.496 16.127 1.00 79.81 159 SER A C 1
ATOM 1249 O O . SER A 1 159 ? 9.602 -2.367 16.600 1.00 79.81 159 SER A O 1
ATOM 1251 N N . ASN A 1 160 ? 9.234 -4.581 16.795 1.00 83.19 160 ASN A N 1
ATOM 1252 C CA . ASN A 1 160 ? 8.690 -4.604 18.165 1.00 83.19 160 ASN A CA 1
ATOM 1253 C C . ASN A 1 160 ? 7.340 -3.895 18.363 1.00 83.19 160 ASN A C 1
ATOM 1255 O O . ASN A 1 160 ? 6.948 -3.670 19.500 1.00 83.19 160 ASN A O 1
ATOM 1259 N N . ALA A 1 161 ? 6.629 -3.596 17.279 1.00 84.94 161 ALA A N 1
ATOM 1260 C CA . ALA A 1 161 ? 5.250 -3.135 17.317 1.00 84.94 161 ALA A CA 1
ATOM 1261 C C . ALA A 1 161 ? 4.393 -3.999 16.385 1.00 84.94 161 ALA A C 1
ATOM 1263 O O . ALA A 1 161 ? 4.886 -4.508 15.369 1.00 84.94 161 ALA A O 1
ATOM 1264 N N . THR A 1 162 ? 3.120 -4.176 16.717 1.00 89.50 162 THR A N 1
ATOM 1265 C CA . THR A 1 162 ? 2.140 -4.771 15.804 1.00 89.50 162 THR A CA 1
ATOM 1266 C C . THR A 1 162 ? 1.898 -3.840 14.620 1.00 89.50 162 THR A C 1
ATOM 1268 O O . THR A 1 162 ? 2.030 -2.620 14.725 1.00 89.50 162 THR A O 1
ATOM 1271 N N . ILE A 1 163 ? 1.521 -4.390 13.468 1.00 88.69 163 ILE A N 1
ATOM 1272 C CA . ILE A 1 163 ? 1.163 -3.577 12.294 1.00 88.69 163 ILE A CA 1
ATOM 1273 C C . ILE A 1 163 ? 0.048 -2.581 12.636 1.00 88.69 163 ILE A C 1
ATOM 1275 O O . ILE A 1 163 ? 0.086 -1.442 12.167 1.00 88.69 163 ILE A O 1
ATOM 1279 N N . TRP A 1 164 ? -0.888 -2.987 13.499 1.00 91.38 164 TRP A N 1
ATOM 1280 C CA . TRP A 1 164 ? -1.932 -2.127 14.052 1.00 91.38 164 TRP A CA 1
ATOM 1281 C C . TRP A 1 164 ? -1.395 -0.963 14.900 1.00 91.38 164 TRP A C 1
ATOM 1283 O O . TRP A 1 164 ? -1.761 0.183 14.648 1.00 91.38 164 TRP A O 1
ATOM 1293 N N . GLU A 1 165 ? -0.495 -1.221 15.855 1.00 87.94 165 GLU A N 1
ATOM 1294 C CA . GLU A 1 165 ? 0.156 -0.170 16.660 1.00 87.94 165 GLU A CA 1
ATOM 1295 C C . GLU A 1 165 ? 0.837 0.865 15.763 1.00 87.94 165 GLU A C 1
ATOM 1297 O O . GLU A 1 165 ? 0.621 2.070 15.889 1.00 87.94 165 GLU A O 1
ATOM 1302 N N . ARG A 1 166 ? 1.610 0.386 14.789 1.00 85.56 166 ARG A N 1
ATOM 1303 C CA . ARG A 1 166 ? 2.302 1.248 13.826 1.00 85.56 166 ARG A CA 1
ATOM 1304 C C . ARG A 1 166 ? 1.324 2.096 13.018 1.00 85.56 166 ARG A C 1
ATOM 1306 O O . ARG A 1 166 ? 1.591 3.273 12.781 1.00 85.56 166 ARG A O 1
ATOM 1313 N N . ALA A 1 167 ? 0.186 1.517 12.636 1.00 86.06 167 ALA A N 1
ATOM 1314 C CA . ALA A 1 167 ? -0.834 2.222 11.878 1.00 86.06 167 ALA A CA 1
ATOM 1315 C C . ALA A 1 167 ? -1.465 3.373 12.672 1.00 86.06 167 ALA A C 1
ATOM 1317 O O . ALA A 1 167 ? -1.757 4.429 12.113 1.00 86.06 167 ALA A O 1
ATOM 1318 N N . LEU A 1 168 ? -1.655 3.203 13.974 1.00 81.81 168 LEU A N 1
ATOM 1319 C CA . LEU A 1 168 ? -2.292 4.222 14.803 1.00 81.81 168 LEU A CA 1
ATOM 1320 C C . LEU A 1 168 ? -1.348 5.343 15.234 1.00 81.81 168 LEU A C 1
ATOM 1322 O O . LEU A 1 168 ? -1.742 6.512 15.287 1.00 81.81 168 LEU A O 1
ATOM 1326 N N . PHE A 1 169 ? -0.117 4.982 15.589 1.00 74.25 169 PHE A N 1
ATOM 1327 C CA . PHE A 1 169 ? 0.779 5.881 16.312 1.00 74.25 169 PHE A CA 1
ATOM 1328 C C . PHE A 1 169 ? 1.876 6.485 15.442 1.00 74.25 169 PHE A C 1
ATOM 1330 O O . PHE A 1 169 ? 2.456 7.487 15.833 1.00 74.25 169 PHE A O 1
ATOM 1337 N N . TRP A 1 170 ? 2.161 5.931 14.259 1.00 68.88 170 TRP A N 1
ATOM 1338 C CA . TRP A 1 170 ? 3.241 6.422 13.388 1.00 68.88 170 TRP A CA 1
ATOM 1339 C C . TRP A 1 170 ? 2.739 7.026 12.070 1.00 68.88 170 TRP A C 1
ATOM 1341 O O . TRP A 1 170 ? 3.509 7.171 11.122 1.00 68.88 170 TRP A O 1
ATOM 1351 N N . SER A 1 171 ? 1.457 7.399 11.999 1.00 62.25 171 SER A N 1
ATOM 1352 C CA . SER A 1 171 ? 0.830 8.040 10.832 1.00 62.25 171 SER A CA 1
ATOM 1353 C C . SER A 1 171 ? 0.914 9.575 10.818 1.00 62.25 171 SER A C 1
ATOM 1355 O O . SER A 1 171 ? 0.389 10.201 9.899 1.00 62.25 171 SER A O 1
ATOM 1357 N N . ASP A 1 172 ? 1.582 10.195 11.795 1.00 54.06 172 ASP A N 1
ATOM 1358 C CA . ASP A 1 172 ? 1.583 11.657 12.013 1.00 54.06 172 ASP A CA 1
ATOM 1359 C C . ASP A 1 172 ? 2.139 12.478 10.824 1.00 54.06 172 ASP A C 1
ATOM 1361 O O . ASP A 1 172 ? 1.848 13.667 10.665 1.00 54.06 172 ASP A O 1
ATOM 1365 N N . GLY A 1 173 ? 2.886 11.842 9.914 1.00 53.56 173 GLY A N 1
ATOM 1366 C CA . GLY A 1 173 ? 3.395 12.478 8.692 1.00 53.56 173 GLY A CA 1
ATOM 1367 C C . GLY A 1 173 ? 2.328 12.821 7.638 1.00 53.56 173 GLY A C 1
ATOM 1368 O O . GLY A 1 173 ? 2.566 13.693 6.800 1.00 53.56 173 GLY A O 1
ATOM 1369 N N . LEU A 1 174 ? 1.159 12.166 7.667 1.00 54.56 174 LEU A N 1
ATOM 1370 C CA . LEU A 1 174 ? 0.057 12.415 6.722 1.00 54.56 174 LEU A CA 1
ATOM 1371 C C . LEU A 1 174 ? -0.804 13.626 7.118 1.00 54.56 174 LEU A C 1
ATOM 1373 O O . LEU A 1 174 ? -1.317 14.317 6.237 1.00 54.56 174 LEU A O 1
ATOM 1377 N N . LEU A 1 175 ? -0.930 13.899 8.420 1.00 51.62 175 LEU A N 1
ATOM 1378 C CA . LEU A 1 175 ? -1.810 14.940 8.971 1.00 51.62 175 LEU A CA 1
ATOM 1379 C C . LEU A 1 175 ? -1.134 16.324 9.022 1.00 51.62 175 LEU A C 1
ATOM 1381 O O . LEU A 1 175 ? -1.780 17.348 8.849 1.00 51.62 175 LEU A O 1
ATOM 1385 N N . SER A 1 176 ? 0.195 16.376 9.141 1.00 51.38 176 SER A N 1
ATOM 1386 C CA . SER A 1 176 ? 0.956 17.631 9.306 1.00 51.38 176 SER A CA 1
ATOM 1387 C C . SER A 1 176 ? 1.129 18.497 8.041 1.00 51.38 176 SER A C 1
ATOM 1389 O O . SER A 1 176 ? 1.797 19.529 8.093 1.00 51.38 176 SER A O 1
ATOM 1391 N N . ASN A 1 177 ? 0.559 18.111 6.892 1.00 52.66 177 ASN A N 1
ATOM 1392 C CA . ASN A 1 177 ? 0.721 18.835 5.616 1.00 52.66 177 ASN A CA 1
ATOM 1393 C C . ASN A 1 177 ? -0.569 19.476 5.070 1.00 52.66 177 ASN A C 1
ATOM 1395 O O . ASN A 1 177 ? -0.563 19.947 3.929 1.00 52.66 177 ASN A O 1
ATOM 1399 N N . GLN A 1 178 ? -1.639 19.528 5.869 1.00 52.88 178 GLN A N 1
ATOM 1400 C CA . GLN A 1 178 ? -2.934 20.115 5.501 1.00 52.88 178 GLN A CA 1
ATOM 1401 C C . GLN A 1 178 ? -2.800 21.551 4.952 1.00 52.88 178 GLN A C 1
ATOM 1403 O O . GLN A 1 178 ? -3.363 21.870 3.907 1.00 52.88 178 GLN A O 1
ATOM 1408 N N . ASP A 1 179 ? -1.946 22.373 5.567 1.00 48.22 179 ASP A N 1
ATOM 1409 C CA . ASP A 1 179 ? -1.773 23.791 5.210 1.00 48.22 179 ASP A CA 1
ATOM 1410 C C . ASP A 1 179 ? -1.005 24.037 3.897 1.00 48.22 179 ASP A C 1
ATOM 1412 O O . ASP A 1 179 ? -0.923 25.167 3.417 1.00 48.22 179 ASP A O 1
ATOM 1416 N N . LYS A 1 180 ? -0.412 22.999 3.290 1.00 51.53 180 LYS A N 1
ATOM 1417 C CA . LYS A 1 180 ? 0.492 23.144 2.129 1.00 51.53 180 LYS A CA 1
ATOM 1418 C C . LYS A 1 180 ? -0.108 22.697 0.799 1.00 51.53 180 LYS A C 1
ATOM 1420 O O . LYS A 1 180 ? 0.556 22.812 -0.232 1.00 51.53 180 LYS A O 1
ATOM 1425 N N . LEU A 1 181 ? -1.329 22.165 0.792 1.00 56.44 181 LEU A N 1
ATOM 1426 C CA . LEU A 1 181 ? -1.896 21.479 -0.370 1.00 56.44 181 LEU A CA 1
ATOM 1427 C C . LEU A 1 181 ? -3.088 22.239 -0.968 1.00 56.44 181 LEU A C 1
ATOM 1429 O O . LEU A 1 181 ? -4.224 21.782 -0.933 1.00 56.44 181 LEU A O 1
ATOM 1433 N N . GLY A 1 182 ? -2.814 23.390 -1.587 1.00 54.00 182 GLY A N 1
ATOM 1434 C CA . GLY A 1 182 ? -3.759 24.031 -2.509 1.00 54.00 182 GLY A CA 1
ATOM 1435 C C . GLY A 1 182 ? -3.892 23.270 -3.843 1.00 54.00 182 GLY A C 1
ATOM 1436 O O . GLY A 1 182 ? -2.970 22.576 -4.284 1.00 54.00 182 GLY A O 1
ATOM 1437 N N . GLY A 1 183 ? -5.037 23.406 -4.521 1.00 60.78 183 GLY A N 1
ATOM 1438 C CA . GLY A 1 183 ? -5.269 22.848 -5.863 1.00 60.78 183 GLY A CA 1
ATOM 1439 C C . GLY A 1 183 ? -5.349 21.313 -5.907 1.00 60.78 183 GLY A C 1
ATOM 1440 O O . GLY A 1 183 ? -5.942 20.688 -5.033 1.00 60.78 183 GLY A O 1
ATOM 1441 N N . ARG A 1 184 ? -4.743 20.676 -6.928 1.00 58.03 184 ARG A N 1
ATOM 1442 C CA . ARG A 1 184 ? -4.746 19.200 -7.101 1.00 58.03 184 ARG A CA 1
ATOM 1443 C C . ARG A 1 184 ? -4.150 18.436 -5.910 1.00 58.03 184 ARG A C 1
ATOM 1445 O O . ARG A 1 184 ? -4.494 17.277 -5.711 1.00 58.03 184 ARG A O 1
ATOM 1452 N N . GLY A 1 185 ? -3.275 19.071 -5.125 1.00 64.19 185 GLY A N 1
ATOM 1453 C CA . GLY A 1 185 ? -2.674 18.458 -3.941 1.00 64.19 185 GLY A CA 1
ATOM 1454 C C . GLY A 1 185 ? -3.689 18.147 -2.838 1.00 64.19 185 GLY A C 1
ATOM 1455 O O . GLY A 1 185 ? -3.550 17.124 -2.174 1.00 64.19 185 GLY A O 1
ATOM 1456 N N . GLY A 1 186 ? -4.717 18.987 -2.676 1.00 70.00 186 GLY A N 1
ATOM 1457 C CA . GLY A 1 186 ? -5.751 18.804 -1.654 1.00 70.00 186 GLY A CA 1
ATOM 1458 C C . GLY A 1 186 ? -6.684 17.629 -1.956 1.00 70.00 186 GLY A C 1
ATOM 1459 O O . GLY A 1 186 ? -6.990 16.847 -1.063 1.00 70.00 186 GLY A O 1
ATOM 1460 N N . ALA A 1 187 ? -7.067 17.442 -3.225 1.00 71.56 187 ALA A N 1
ATOM 1461 C CA . ALA A 1 187 ? -7.902 16.310 -3.641 1.00 71.56 187 ALA A CA 1
ATOM 1462 C C . ALA A 1 187 ? -7.204 14.959 -3.399 1.00 71.56 187 ALA A C 1
ATOM 1464 O O . ALA A 1 187 ? -7.778 14.065 -2.789 1.00 71.56 187 ALA A O 1
ATOM 1465 N N . ILE A 1 188 ? -5.927 14.851 -3.786 1.00 72.25 188 ILE A N 1
ATOM 1466 C CA . ILE A 1 188 ? -5.108 13.651 -3.546 1.00 72.25 188 ILE A CA 1
ATOM 1467 C C . ILE A 1 188 ? -4.966 13.372 -2.043 1.00 72.25 188 ILE A C 1
ATOM 1469 O O . ILE A 1 188 ? -4.988 12.223 -1.608 1.00 72.25 188 ILE A O 1
ATOM 1473 N N . TRP A 1 189 ? -4.812 14.420 -1.233 1.00 75.88 189 TRP A N 1
ATOM 1474 C CA . TRP A 1 189 ? -4.731 14.272 0.217 1.00 75.88 189 TRP A CA 1
ATOM 1475 C C . TRP A 1 189 ? -6.037 13.750 0.825 1.00 75.88 189 TRP A C 1
ATOM 1477 O O . TRP A 1 189 ? -5.987 12.818 1.625 1.00 75.88 189 TRP A O 1
ATOM 1487 N N . LEU A 1 190 ? -7.191 14.278 0.400 1.00 78.00 190 LEU A N 1
ATOM 1488 C CA . LEU A 1 190 ? -8.501 13.781 0.832 1.00 78.00 190 LEU A CA 1
ATOM 1489 C C . LEU A 1 190 ? -8.708 12.312 0.447 1.00 78.00 190 LEU A C 1
ATOM 1491 O O . LEU A 1 190 ? -9.156 11.525 1.279 1.00 78.00 190 LEU A O 1
ATOM 1495 N N . ASP A 1 191 ? -8.335 11.920 -0.772 1.00 77.94 191 ASP A N 1
ATOM 1496 C CA . ASP A 1 191 ? -8.429 10.523 -1.205 1.00 77.94 191 ASP A CA 1
ATOM 1497 C C . ASP A 1 191 ? -7.536 9.605 -0.358 1.00 77.94 191 ASP A C 1
ATOM 1499 O O . ASP A 1 191 ? -7.983 8.543 0.078 1.00 77.94 191 ASP A O 1
ATOM 1503 N N . ASN A 1 192 ? -6.310 10.029 -0.037 1.00 76.69 192 ASN A N 1
ATOM 1504 C CA . ASN A 1 192 ? -5.428 9.284 0.867 1.00 76.69 192 ASN A CA 1
ATOM 1505 C C . ASN A 1 192 ? -6.012 9.169 2.281 1.00 76.69 192 ASN A C 1
ATOM 1507 O O . ASN A 1 192 ? -5.930 8.104 2.895 1.00 76.69 192 ASN A O 1
ATOM 1511 N N . LEU A 1 193 ? -6.622 10.239 2.798 1.00 79.44 193 LEU A N 1
ATOM 1512 C CA . LEU A 1 193 ? -7.270 10.224 4.107 1.00 79.44 193 LEU A CA 1
ATOM 1513 C C . LEU A 1 193 ? -8.464 9.253 4.119 1.00 79.44 193 LEU A C 1
ATOM 1515 O O . LEU A 1 193 ? -8.606 8.468 5.057 1.00 79.44 193 LEU A O 1
ATOM 1519 N N . ARG A 1 194 ? -9.266 9.222 3.047 1.00 83.06 194 ARG A N 1
ATOM 1520 C CA . ARG A 1 194 ? -10.362 8.254 2.879 1.00 83.06 194 ARG A CA 1
ATOM 1521 C C . ARG A 1 194 ? -9.848 6.815 2.793 1.00 83.06 194 ARG A C 1
ATOM 1523 O O . ARG A 1 194 ? -10.392 5.933 3.454 1.00 83.06 194 ARG A O 1
ATOM 1530 N N . GLN A 1 195 ? -8.784 6.563 2.024 1.00 82.94 195 GLN A N 1
ATOM 1531 C CA . GLN A 1 195 ? -8.145 5.242 1.968 1.00 82.94 195 GLN A CA 1
ATOM 1532 C C . GLN A 1 195 ? -7.623 4.819 3.341 1.00 82.94 195 GLN A C 1
ATOM 1534 O O . GLN A 1 195 ? -7.782 3.664 3.734 1.00 82.94 195 GLN A O 1
ATOM 1539 N N . ARG A 1 196 ? -7.063 5.756 4.114 1.00 84.94 196 ARG A N 1
ATOM 1540 C CA . ARG A 1 196 ? -6.591 5.477 5.468 1.00 84.94 196 ARG A CA 1
ATOM 1541 C C . ARG A 1 196 ? -7.727 5.075 6.405 1.00 84.94 196 ARG A C 1
ATOM 1543 O O . ARG A 1 196 ? -7.560 4.097 7.132 1.00 84.94 196 ARG A O 1
ATOM 1550 N N . LEU A 1 197 ? -8.863 5.771 6.357 1.00 86.31 197 LEU A N 1
ATOM 1551 C CA . LEU A 1 197 ? -10.060 5.391 7.112 1.00 86.31 197 LEU A CA 1
ATOM 1552 C C . LEU A 1 197 ? -10.513 3.967 6.747 1.00 86.31 197 LEU A C 1
ATOM 1554 O O . LEU A 1 197 ? -10.735 3.145 7.634 1.00 86.31 197 LEU A O 1
ATOM 1558 N N . ALA A 1 198 ? -10.552 3.641 5.452 1.00 88.94 198 ALA A N 1
ATOM 1559 C CA . ALA A 1 198 ? -10.905 2.301 4.981 1.00 88.94 198 ALA A CA 1
ATOM 1560 C C . ALA A 1 198 ? -9.909 1.221 5.449 1.00 88.94 198 ALA A C 1
ATOM 1562 O O . ALA A 1 198 ? -10.315 0.123 5.822 1.00 88.94 198 ALA A O 1
ATOM 1563 N N . VAL A 1 199 ? -8.605 1.520 5.481 1.00 89.50 199 VAL A N 1
ATOM 1564 C CA . VAL A 1 199 ? -7.592 0.608 6.039 1.00 89.50 199 VAL A CA 1
ATOM 1565 C C . VAL A 1 199 ? -7.808 0.385 7.533 1.00 89.50 199 VAL A C 1
ATOM 1567 O O . VAL A 1 199 ? -7.736 -0.755 7.980 1.00 89.50 199 VAL A O 1
ATOM 1570 N N . VAL A 1 200 ? -8.083 1.439 8.305 1.00 89.81 200 VAL A N 1
ATOM 1571 C CA . VAL A 1 200 ? -8.375 1.318 9.742 1.00 89.81 200 VAL A CA 1
ATOM 1572 C C . VAL A 1 200 ? -9.579 0.405 9.969 1.00 89.81 200 VAL A C 1
ATOM 1574 O O . VAL A 1 200 ? -9.488 -0.526 10.769 1.00 89.81 200 VAL A O 1
ATOM 1577 N N . ASP A 1 201 ? -10.662 0.615 9.221 1.00 91.12 201 ASP A N 1
ATOM 1578 C CA . ASP A 1 201 ? -11.859 -0.223 9.298 1.00 91.12 201 ASP A CA 1
ATOM 1579 C C . ASP A 1 201 ? -11.562 -1.691 8.944 1.00 91.12 201 ASP A C 1
ATOM 1581 O O . ASP A 1 201 ? -11.895 -2.598 9.707 1.00 91.12 201 ASP A O 1
ATOM 1585 N N . LEU A 1 202 ? -10.831 -1.941 7.850 1.00 93.31 202 LEU A N 1
ATOM 1586 C CA . LEU A 1 202 ? -10.407 -3.292 7.461 1.00 93.31 202 LEU A CA 1
ATOM 1587 C C . LEU A 1 202 ? -9.590 -3.987 8.558 1.00 93.31 202 LEU A C 1
ATOM 1589 O O . LEU A 1 202 ? -9.809 -5.162 8.846 1.00 93.31 202 LEU A O 1
ATOM 1593 N N . LEU A 1 203 ? -8.650 -3.284 9.195 1.00 93.06 203 LEU A N 1
ATOM 1594 C CA . LEU A 1 203 ? -7.846 -3.867 10.271 1.00 93.06 203 LEU A CA 1
ATOM 1595 C C . LEU A 1 203 ? -8.717 -4.246 11.477 1.00 93.06 203 LEU A C 1
ATOM 1597 O O . LEU A 1 203 ? -8.533 -5.327 12.037 1.00 93.06 203 LEU A O 1
ATOM 1601 N N . ILE A 1 204 ? -9.688 -3.407 11.844 1.00 92.50 204 ILE A N 1
ATOM 1602 C CA . ILE A 1 204 ? -10.646 -3.682 12.926 1.00 92.50 204 ILE A CA 1
ATOM 1603 C C . ILE A 1 204 ? -11.494 -4.915 12.597 1.00 92.50 204 ILE A C 1
ATOM 1605 O O . ILE A 1 204 ? -11.576 -5.834 13.413 1.00 92.50 204 ILE A O 1
ATOM 1609 N N . GLN A 1 205 ? -12.056 -4.981 11.387 1.00 92.50 205 GLN A N 1
ATOM 1610 C CA . GLN A 1 205 ? -12.849 -6.126 10.919 1.00 92.50 205 GLN A CA 1
ATOM 1611 C C . GLN A 1 205 ? -12.054 -7.440 10.940 1.00 92.50 205 GLN A C 1
ATOM 1613 O O . GLN A 1 205 ? -12.619 -8.507 11.171 1.00 92.50 205 GLN A O 1
ATOM 1618 N N . HIS A 1 206 ? -10.734 -7.363 10.761 1.00 93.88 206 HIS A N 1
ATOM 1619 C CA . HIS A 1 206 ? -9.817 -8.500 10.821 1.00 93.88 206 HIS A CA 1
ATOM 1620 C C . HIS A 1 206 ? -9.145 -8.696 12.196 1.00 93.88 206 HIS A C 1
ATOM 1622 O O . HIS A 1 206 ? -8.107 -9.355 12.298 1.00 93.88 206 HIS A O 1
ATOM 1628 N N . GLY A 1 207 ? -9.748 -8.174 13.269 1.00 91.38 207 GLY A N 1
ATOM 1629 C CA . GLY A 1 207 ? -9.379 -8.500 14.648 1.00 91.38 207 GLY A CA 1
ATOM 1630 C C . GLY A 1 207 ? -8.263 -7.641 15.243 1.00 91.38 207 GLY A C 1
ATOM 1631 O O . GLY A 1 207 ? -7.584 -8.084 16.172 1.00 91.38 207 GLY A O 1
ATOM 1632 N N . ALA A 1 208 ? -8.045 -6.426 14.733 1.00 91.56 208 ALA A N 1
ATOM 1633 C CA . ALA A 1 208 ? -7.163 -5.471 15.395 1.00 91.56 208 ALA A CA 1
ATOM 1634 C C . ALA A 1 208 ? -7.642 -5.156 16.824 1.00 91.56 208 ALA A C 1
ATOM 1636 O O . ALA A 1 208 ? -8.833 -4.985 17.086 1.00 91.56 208 ALA A O 1
ATOM 1637 N N . ASN A 1 209 ? -6.701 -5.066 17.768 1.00 89.19 209 ASN A N 1
ATOM 1638 C CA . ASN A 1 209 ? -7.025 -4.822 19.171 1.00 89.19 209 ASN A CA 1
ATOM 1639 C C . ASN A 1 209 ? -7.395 -3.348 19.408 1.00 89.19 209 ASN A C 1
ATOM 1641 O O . ASN A 1 209 ? -6.526 -2.494 19.583 1.00 89.19 209 ASN A O 1
ATOM 1645 N N . ILE A 1 210 ? -8.692 -3.056 19.479 1.00 87.12 210 ILE A N 1
ATOM 1646 C CA . ILE A 1 210 ? -9.219 -1.705 19.735 1.00 87.12 210 ILE A CA 1
ATOM 1647 C C . ILE A 1 210 ? -9.032 -1.231 21.186 1.00 87.12 210 ILE A C 1
ATOM 1649 O O . ILE A 1 210 ? -9.175 -0.045 21.466 1.00 87.12 210 ILE A O 1
ATOM 1653 N N . LYS A 1 211 ? -8.700 -2.140 22.115 1.00 84.62 211 LYS A N 1
ATOM 1654 C CA . LYS A 1 211 ? -8.415 -1.822 23.528 1.00 84.62 211 LYS A CA 1
ATOM 1655 C C . LYS A 1 211 ? -6.934 -1.505 23.764 1.00 84.62 211 LYS A C 1
ATOM 1657 O O . LYS A 1 211 ? -6.512 -1.334 24.903 1.00 84.62 211 LYS A O 1
ATOM 1662 N N . LEU A 1 212 ? -6.142 -1.453 22.694 1.00 83.94 212 LEU A N 1
ATOM 1663 C CA . LEU A 1 212 ? -4.744 -1.059 22.729 1.00 83.94 212 LEU A CA 1
ATOM 1664 C C . LEU A 1 212 ? -4.598 0.374 23.257 1.00 83.94 212 LEU A C 1
ATOM 1666 O O . LEU A 1 212 ? -5.324 1.283 22.845 1.00 83.94 212 LEU A O 1
ATOM 1670 N N . PHE A 1 213 ? -3.615 0.569 24.127 1.00 81.25 213 PHE A N 1
ATOM 1671 C CA . PHE A 1 213 ? -3.190 1.876 24.598 1.00 81.25 213 PHE A CA 1
ATOM 1672 C C . PHE A 1 213 ? -1.664 1.944 24.637 1.00 81.25 213 PHE A C 1
ATOM 1674 O O . PHE A 1 213 ? -0.989 0.926 24.779 1.00 81.25 213 PHE A O 1
ATOM 1681 N N . THR A 1 214 ? -1.130 3.151 24.501 1.00 78.94 214 THR A N 1
ATOM 1682 C CA . THR A 1 214 ? 0.288 3.449 24.693 1.00 78.94 214 THR A CA 1
ATOM 1683 C C . THR A 1 214 ? 0.423 4.657 25.610 1.00 78.94 214 THR A C 1
ATOM 1685 O O . THR A 1 214 ? -0.459 5.517 25.646 1.00 78.94 214 THR A O 1
ATOM 1688 N N . GLU A 1 215 ? 1.508 4.710 26.370 1.00 77.00 215 GLU A N 1
ATOM 1689 C CA . GLU A 1 215 ? 1.871 5.884 27.155 1.00 77.00 215 GLU A CA 1
ATOM 1690 C C . GLU A 1 215 ? 2.925 6.666 26.374 1.00 77.00 215 GLU A C 1
ATOM 1692 O O . GLU A 1 215 ? 4.020 6.166 26.121 1.00 77.00 215 GLU A O 1
ATOM 1697 N N . ALA A 1 216 ? 2.580 7.886 25.967 1.00 68.62 216 ALA A N 1
ATOM 1698 C CA . ALA A 1 216 ? 3.476 8.797 25.267 1.00 68.62 216 ALA A CA 1
ATOM 1699 C C . ALA A 1 216 ? 3.402 10.172 25.935 1.00 68.62 216 ALA A C 1
ATOM 1701 O O . ALA A 1 216 ? 2.310 10.689 26.179 1.00 68.62 216 ALA A O 1
ATOM 1702 N N . ASP A 1 217 ? 4.559 10.743 26.273 1.00 67.44 217 ASP A N 1
ATOM 1703 C CA . ASP A 1 217 ? 4.687 12.080 26.872 1.00 67.44 217 ASP A CA 1
ATOM 1704 C C . ASP A 1 217 ? 3.823 12.297 28.132 1.00 67.44 217 ASP A C 1
ATOM 1706 O O . ASP A 1 217 ? 3.266 13.369 28.359 1.00 67.44 217 ASP A O 1
ATOM 1710 N N . GLY A 1 218 ? 3.673 11.253 28.958 1.00 72.81 218 GLY A N 1
ATOM 1711 C CA . GLY A 1 218 ? 2.844 11.292 30.171 1.00 72.81 218 GLY A CA 1
ATOM 1712 C C . GLY A 1 218 ? 1.333 11.243 29.914 1.00 72.81 218 GLY A C 1
ATOM 1713 O O . GLY A 1 218 ? 0.550 11.413 30.847 1.00 72.81 218 GLY A O 1
ATOM 1714 N N . THR A 1 219 ? 0.911 10.992 28.671 1.00 74.75 219 THR A N 1
ATOM 1715 C CA . THR A 1 219 ? -0.495 10.835 28.285 1.00 74.75 219 THR A CA 1
ATOM 1716 C C . THR A 1 219 ? -0.786 9.413 27.813 1.00 74.75 219 THR A C 1
ATOM 1718 O O . THR A 1 219 ? -0.037 8.830 27.026 1.00 74.75 219 THR A O 1
ATOM 1721 N N . THR A 1 220 ? -1.896 8.837 28.278 1.00 80.38 220 THR A N 1
ATOM 1722 C CA . THR A 1 220 ? -2.397 7.556 27.767 1.00 80.38 220 THR A CA 1
ATOM 1723 C C . THR A 1 220 ? -3.171 7.799 26.476 1.00 80.38 220 THR A C 1
ATOM 1725 O O . THR A 1 220 ? -4.247 8.400 26.480 1.00 80.38 220 THR A O 1
ATOM 1728 N N . GLN A 1 221 ? -2.645 7.305 25.360 1.00 79.88 221 GLN A N 1
ATOM 1729 C CA . GLN A 1 221 ? -3.320 7.340 24.069 1.00 79.88 221 GLN A CA 1
ATOM 1730 C C . GLN A 1 221 ? -3.923 5.966 23.777 1.00 79.88 221 GLN A C 1
ATOM 1732 O O . GLN A 1 221 ? -3.206 4.984 23.594 1.00 79.88 221 GLN A O 1
ATOM 1737 N N . THR A 1 222 ? -5.253 5.888 23.735 1.00 84.25 222 THR A N 1
ATOM 1738 C CA . THR A 1 222 ? -5.974 4.676 23.320 1.00 84.25 222 THR A CA 1
ATOM 1739 C C . THR A 1 222 ? -6.133 4.643 21.800 1.00 84.25 222 THR A C 1
ATOM 1741 O O . THR A 1 222 ? -6.118 5.686 21.143 1.00 84.25 222 THR A O 1
ATOM 1744 N N . ALA A 1 223 ? -6.343 3.456 21.228 1.00 82.44 223 ALA A N 1
ATOM 1745 C CA . ALA A 1 223 ? -6.668 3.319 19.808 1.00 82.44 223 ALA A CA 1
ATOM 1746 C C . ALA A 1 223 ? -7.892 4.162 19.406 1.00 82.44 223 ALA A C 1
ATOM 1748 O O . ALA A 1 223 ? -7.869 4.810 18.364 1.00 82.44 223 ALA A O 1
ATOM 1749 N N . LEU A 1 224 ? -8.923 4.223 20.257 1.00 83.00 224 LEU A N 1
ATOM 1750 C CA . LEU A 1 224 ? -10.113 5.052 20.032 1.00 83.00 224 LEU A CA 1
ATOM 1751 C C . LEU A 1 224 ? -9.774 6.545 19.992 1.00 83.00 224 LEU A C 1
ATOM 1753 O O . LEU A 1 224 ? -10.167 7.224 19.047 1.00 83.00 224 LEU A O 1
ATOM 1757 N N . ASN A 1 225 ? -8.994 7.036 20.960 1.00 80.19 225 ASN A N 1
ATOM 1758 C CA . ASN A 1 225 ? -8.572 8.438 20.992 1.00 80.19 225 ASN A CA 1
ATOM 1759 C C . ASN A 1 225 ? -7.755 8.787 19.741 1.00 80.19 225 ASN A C 1
ATOM 1761 O O . ASN A 1 225 ? -7.904 9.876 19.197 1.00 80.19 225 ASN A O 1
ATOM 1765 N N . ARG A 1 226 ? -6.921 7.860 19.251 1.00 81.25 226 ARG A N 1
ATOM 1766 C CA . ARG A 1 226 ? -6.161 8.051 18.008 1.00 81.25 226 ARG A CA 1
ATOM 1767 C C . ARG A 1 226 ? -7.045 8.076 16.775 1.00 81.25 226 ARG A C 1
ATOM 1769 O O . ARG A 1 226 ? -6.855 8.954 15.951 1.00 81.25 226 ARG A O 1
ATOM 1776 N N . ILE A 1 227 ? -8.007 7.164 16.650 1.00 80.56 227 ILE A N 1
ATOM 1777 C CA . ILE A 1 227 ? -8.948 7.159 15.518 1.00 80.56 227 ILE A CA 1
ATOM 1778 C C . ILE A 1 227 ? -9.764 8.457 15.498 1.00 80.56 227 ILE A C 1
ATOM 1780 O O . ILE A 1 227 ? -9.969 9.023 14.432 1.00 80.56 227 ILE A O 1
ATOM 1784 N N . GLN A 1 228 ? -10.177 8.957 16.666 1.00 77.69 228 GLN A N 1
ATOM 1785 C CA . GLN A 1 228 ? -10.876 10.239 16.785 1.00 77.69 228 GLN A CA 1
ATOM 1786 C C . GLN A 1 228 ? -9.982 11.443 16.460 1.00 77.69 228 GLN A C 1
ATOM 1788 O O . GLN A 1 228 ? -10.470 12.416 15.892 1.00 77.69 228 GLN A O 1
ATOM 1793 N N . ALA A 1 229 ? -8.700 11.385 16.835 1.00 73.75 229 ALA A N 1
ATOM 1794 C CA . ALA A 1 229 ? -7.723 12.446 16.591 1.00 73.75 229 ALA A CA 1
ATOM 1795 C C . ALA A 1 229 ? -7.155 12.443 15.163 1.00 73.75 229 ALA A C 1
ATOM 1797 O O . ALA A 1 229 ? -6.596 13.443 14.727 1.00 73.75 229 ALA A O 1
ATOM 1798 N N . MET A 1 230 ? -7.271 11.336 14.429 1.00 73.81 230 MET A N 1
ATOM 1799 C CA . MET A 1 230 ? -7.085 11.348 12.984 1.00 73.81 230 MET A CA 1
ATOM 1800 C C . MET A 1 230 ? -8.254 12.142 12.406 1.00 73.81 230 MET A C 1
ATOM 1802 O O . MET A 1 230 ? -9.397 11.744 12.604 1.00 73.81 230 MET A O 1
ATOM 1806 N N . ASP A 1 231 ? -7.984 13.249 11.709 1.00 70.25 231 ASP A N 1
ATOM 1807 C CA . ASP A 1 231 ? -8.958 14.247 11.222 1.00 70.25 231 ASP A CA 1
ATOM 1808 C C . ASP A 1 231 ? -10.104 13.714 10.328 1.00 70.25 231 ASP A C 1
ATOM 1810 O O . ASP A 1 231 ? -10.834 14.491 9.717 1.00 70.25 231 ASP A O 1
ATOM 1814 N N . PHE A 1 232 ? -10.323 12.399 10.239 1.00 76.25 232 PHE A N 1
ATOM 1815 C CA . PHE A 1 232 ? -11.453 11.769 9.567 1.00 76.25 232 PHE A CA 1
ATOM 1816 C C . PHE A 1 232 ? -12.780 12.439 9.914 1.00 76.25 232 PHE A C 1
ATOM 1818 O O . PHE A 1 232 ? -13.548 12.727 9.008 1.00 76.25 232 PHE A O 1
ATOM 1825 N N . SER A 1 233 ? -13.033 12.769 11.184 1.00 75.19 233 SER A N 1
ATOM 1826 C CA . SER A 1 233 ? -14.304 13.390 11.588 1.00 75.19 233 SER A CA 1
ATOM 1827 C C . SER A 1 233 ? -14.529 14.769 10.956 1.00 75.19 233 SER A C 1
ATOM 1829 O O . SER A 1 233 ? -15.674 15.166 10.761 1.00 75.19 233 SER A O 1
ATOM 1831 N N . ALA A 1 234 ? -13.460 15.500 10.624 1.00 79.00 234 ALA A N 1
ATOM 1832 C CA . ALA A 1 234 ? -13.562 16.817 10.000 1.00 79.00 234 ALA A CA 1
ATOM 1833 C C . ALA A 1 234 ? -13.915 16.735 8.503 1.00 79.00 234 ALA A C 1
ATOM 1835 O O . ALA A 1 234 ? -14.545 17.649 7.974 1.00 79.00 234 ALA A O 1
ATOM 1836 N N . PHE A 1 235 ? -13.535 15.646 7.824 1.00 80.69 235 PHE A N 1
ATOM 1837 C CA . PHE A 1 235 ? -13.672 15.498 6.365 1.00 80.69 235 PHE A CA 1
ATOM 1838 C C . PHE A 1 235 ? -14.680 14.425 5.928 1.00 80.69 235 PHE A C 1
ATOM 1840 O O . PHE A 1 235 ? -15.287 14.546 4.867 1.00 80.69 235 PHE A O 1
ATOM 1847 N N . PHE A 1 236 ? -14.869 13.399 6.752 1.00 85.12 236 PHE A N 1
ATOM 1848 C CA . PHE A 1 236 ? -15.720 12.222 6.555 1.00 85.12 236 PHE A CA 1
ATOM 1849 C C . PHE A 1 236 ? -16.538 11.948 7.835 1.00 85.12 236 PHE A C 1
ATOM 1851 O O . PHE A 1 236 ? -16.379 10.899 8.473 1.00 85.12 236 PHE A O 1
ATOM 1858 N N . PRO A 1 237 ? -17.366 12.911 8.291 1.00 84.38 237 PRO A N 1
ATOM 1859 C CA . PRO A 1 237 ? -18.062 12.818 9.575 1.00 84.38 237 PRO A CA 1
ATOM 1860 C C . PRO A 1 237 ? -19.027 11.631 9.641 1.00 84.38 237 PRO A C 1
ATOM 1862 O O . PRO A 1 237 ? -19.140 11.002 10.691 1.00 84.38 237 PRO A O 1
ATOM 1865 N N . THR A 1 238 ? -19.695 11.300 8.533 1.00 89.12 238 THR A N 1
ATOM 1866 C CA . THR A 1 238 ? -20.644 10.183 8.465 1.00 89.12 238 THR A CA 1
ATOM 1867 C C . THR A 1 238 ? -19.923 8.848 8.592 1.00 89.12 238 THR A C 1
ATOM 1869 O O . THR A 1 238 ? -20.232 8.075 9.493 1.00 89.12 238 THR A O 1
ATOM 1872 N N . GLU A 1 239 ? -18.908 8.605 7.762 1.00 88.62 239 GLU A N 1
ATOM 1873 C CA . GLU A 1 239 ? -18.142 7.357 7.761 1.00 88.62 239 GLU A CA 1
ATOM 1874 C C . GLU A 1 239 ? -17.405 7.149 9.091 1.00 88.62 239 GLU A C 1
ATOM 1876 O O . GLU A 1 239 ? -17.335 6.036 9.618 1.00 88.62 239 GLU A O 1
ATOM 1881 N N . THR A 1 240 ? -16.891 8.236 9.673 1.00 85.94 240 THR A N 1
ATOM 1882 C CA . THR A 1 240 ? -16.258 8.187 10.995 1.00 85.94 240 THR A CA 1
ATOM 1883 C C . THR A 1 240 ? -17.286 7.909 12.088 1.00 85.94 240 THR A C 1
ATOM 1885 O O . THR A 1 240 ? -17.024 7.094 12.968 1.00 85.94 240 THR A O 1
ATOM 1888 N N . GLY A 1 241 ? -18.464 8.537 12.030 1.00 85.69 241 GLY A N 1
ATOM 1889 C CA . GLY A 1 241 ? -19.564 8.289 12.963 1.00 85.69 241 GLY A CA 1
ATOM 1890 C C . GLY A 1 241 ? -20.006 6.827 12.957 1.00 85.69 241 GLY A C 1
ATOM 1891 O O . GLY A 1 241 ? -20.038 6.198 14.011 1.00 85.69 241 GLY A O 1
ATOM 1892 N N . GLU A 1 242 ? -20.230 6.255 11.773 1.00 89.69 242 GLU A N 1
ATOM 1893 C CA . GLU A 1 242 ? -20.586 4.841 11.607 1.00 89.69 242 GLU A CA 1
ATOM 1894 C C . GLU A 1 242 ? -19.516 3.903 12.180 1.00 89.69 242 GLU A C 1
ATOM 1896 O O . GLU A 1 242 ? -19.838 2.944 12.889 1.00 89.69 242 GLU A O 1
ATOM 1901 N N . LEU A 1 243 ? -18.232 4.183 11.919 1.00 88.19 243 LEU A N 1
ATOM 1902 C CA . LEU A 1 243 ? -17.129 3.414 12.493 1.00 88.19 243 LEU A CA 1
ATOM 1903 C C . LEU A 1 243 ? -17.133 3.496 14.026 1.00 88.19 243 LEU A C 1
ATOM 1905 O O . LEU A 1 243 ? -17.027 2.470 14.700 1.00 88.19 243 LEU A O 1
ATOM 1909 N N . MET A 1 244 ? -17.273 4.700 14.581 1.00 86.75 244 MET A N 1
ATOM 1910 C CA . MET A 1 244 ? -17.268 4.918 16.027 1.00 86.75 244 MET A CA 1
ATOM 1911 C C . MET A 1 244 ? -18.473 4.276 16.716 1.00 86.75 244 MET A C 1
ATOM 1913 O O . MET A 1 244 ? -18.317 3.718 17.803 1.00 86.75 244 MET A O 1
ATOM 1917 N N . ASP A 1 245 ? -19.647 4.296 16.089 1.00 87.19 245 ASP A N 1
ATOM 1918 C CA . ASP A 1 245 ? -20.831 3.616 16.601 1.00 87.19 245 ASP A CA 1
ATOM 1919 C C . ASP A 1 245 ? -20.605 2.104 16.640 1.00 87.19 245 ASP A C 1
ATOM 1921 O O . ASP A 1 245 ? -20.773 1.495 17.698 1.00 87.19 245 ASP A O 1
ATOM 1925 N N . ARG A 1 246 ? -20.102 1.491 15.556 1.00 86.94 246 ARG A N 1
ATOM 1926 C CA . ARG A 1 246 ? -19.748 0.057 15.563 1.00 86.94 246 ARG A CA 1
ATOM 1927 C C . ARG A 1 246 ? -18.784 -0.288 16.695 1.00 86.94 246 ARG A C 1
ATOM 1929 O O . ARG A 1 246 ? -18.996 -1.280 17.387 1.00 86.94 246 ARG A O 1
ATOM 1936 N N . LEU A 1 247 ? -17.770 0.550 16.911 1.00 84.00 247 LEU A N 1
ATOM 1937 C CA . LEU A 1 247 ? -16.766 0.349 17.956 1.00 84.00 247 LEU A CA 1
ATOM 1938 C C . LEU A 1 247 ? -17.348 0.424 19.375 1.00 84.00 247 LEU A C 1
ATOM 1940 O O . LEU A 1 247 ? -16.918 -0.334 20.247 1.00 84.00 247 LEU A O 1
ATOM 1944 N N . ARG A 1 248 ? -18.343 1.290 19.606 1.00 77.31 248 ARG A N 1
ATOM 1945 C CA . ARG A 1 248 ? -19.066 1.386 20.887 1.00 77.31 248 ARG A CA 1
ATOM 1946 C C . ARG A 1 248 ? -19.914 0.147 21.170 1.00 77.31 248 ARG A C 1
ATOM 1948 O O . ARG A 1 248 ? -19.973 -0.282 22.317 1.00 77.31 248 ARG A O 1
ATOM 1955 N N . TYR A 1 249 ? -20.527 -0.444 20.144 1.00 66.25 249 TYR A N 1
ATOM 1956 C CA . TYR A 1 249 ? -21.405 -1.614 20.292 1.00 66.25 249 TYR A CA 1
ATOM 1957 C C . TYR A 1 249 ? -20.677 -2.969 20.250 1.00 66.25 249 TYR A C 1
ATOM 1959 O O . TYR A 1 249 ? -21.278 -3.996 20.549 1.00 66.25 249 TYR A O 1
ATOM 1967 N N . THR A 1 250 ? -19.381 -3.007 19.928 1.00 61.44 250 THR A N 1
ATOM 1968 C CA . THR A 1 250 ? -18.580 -4.248 19.918 1.00 61.44 250 THR A CA 1
ATOM 1969 C C . THR A 1 250 ? -18.144 -4.778 21.295 1.00 61.44 250 THR A C 1
ATOM 1971 O O . THR A 1 250 ? -17.342 -5.711 21.330 1.00 61.44 250 THR A O 1
ATOM 1974 N N . ASP A 1 251 ? -18.644 -4.266 22.431 1.00 49.25 251 ASP A N 1
ATOM 1975 C CA . ASP A 1 251 ? -18.364 -4.870 23.748 1.00 49.25 251 ASP A CA 1
ATOM 1976 C C . ASP A 1 251 ? -19.350 -6.027 24.043 1.00 49.25 251 ASP A C 1
ATOM 1978 O O . ASP A 1 251 ? -20.512 -5.788 24.374 1.00 49.25 251 ASP A O 1
ATOM 1982 N N . PRO A 1 252 ? -18.944 -7.313 23.975 1.00 44.31 252 PRO A N 1
ATOM 1983 C CA . PRO A 1 252 ? -19.879 -8.443 24.047 1.00 44.31 252 PRO A CA 1
ATOM 1984 C C . PRO A 1 252 ? -20.385 -8.737 25.469 1.00 44.31 252 PRO A C 1
ATOM 1986 O O . PRO A 1 252 ? -21.024 -9.763 25.695 1.00 44.31 252 PRO A O 1
ATOM 1989 N N . LYS A 1 253 ? -20.063 -7.891 26.458 1.00 45.47 253 LYS A N 1
ATOM 1990 C CA . LYS A 1 253 ? -20.385 -8.128 27.874 1.00 45.47 253 LYS A CA 1
ATOM 1991 C C . LYS A 1 253 ? -21.685 -7.479 28.355 1.00 45.47 253 LYS A C 1
AT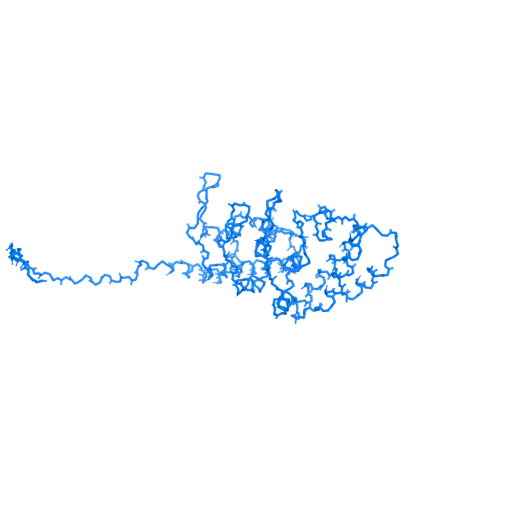OM 1993 O O . LYS A 1 253 ? -22.119 -7.811 29.454 1.00 45.47 253 LYS A O 1
ATOM 1998 N N . GLU A 1 254 ? -22.355 -6.650 27.554 1.00 40.50 254 GLU A N 1
ATOM 1999 C CA . GLU A 1 254 ? -23.604 -5.984 27.975 1.00 40.50 254 GLU A CA 1
ATOM 2000 C C . GLU A 1 254 ? -24.899 -6.598 27.410 1.00 40.50 254 GLU A C 1
ATOM 2002 O O . GLU A 1 254 ? -25.997 -6.113 27.685 1.00 40.50 254 GLU A O 1
ATOM 2007 N N . HIS A 1 255 ? -24.821 -7.727 26.697 1.00 39.81 255 HIS A N 1
ATOM 2008 C CA . HIS A 1 255 ? -26.007 -8.420 26.167 1.00 39.81 255 HIS A CA 1
ATOM 2009 C C . HIS A 1 255 ? -26.260 -9.816 26.746 1.00 39.81 255 HIS A C 1
ATOM 2011 O O . HIS A 1 255 ? -26.991 -10.615 26.170 1.00 39.81 255 HIS A O 1
ATOM 2017 N N . THR A 1 256 ? -25.788 -10.077 27.966 1.00 33.03 256 THR A N 1
ATOM 2018 C CA . THR A 1 256 ? -26.585 -10.892 28.893 1.00 33.03 256 THR A CA 1
ATOM 2019 C C . THR A 1 256 ? -27.537 -9.960 29.621 1.00 33.03 256 THR A C 1
ATOM 2021 O O . THR A 1 256 ? -27.201 -9.403 30.666 1.00 33.03 256 THR A O 1
ATOM 2024 N N . LEU A 1 257 ? -28.744 -9.800 29.072 1.00 33.09 257 LEU A N 1
ATOM 2025 C CA . LEU A 1 257 ? -29.903 -9.411 29.866 1.00 33.09 257 LEU A CA 1
ATOM 2026 C C . LEU A 1 257 ? -29.959 -10.367 31.059 1.00 33.09 257 LEU A C 1
ATOM 2028 O O . LEU A 1 257 ? -30.377 -11.518 30.932 1.00 33.09 257 LEU A O 1
ATOM 2032 N N . SER A 1 258 ? -29.512 -9.899 32.227 1.00 31.86 258 SER A N 1
ATOM 2033 C CA . SER A 1 258 ? -29.864 -10.542 33.477 1.00 31.86 258 SER A CA 1
ATOM 2034 C C . SER A 1 258 ? -31.377 -10.393 33.584 1.00 31.86 258 SER A C 1
ATOM 2036 O O . SER A 1 258 ? -31.896 -9.349 33.990 1.00 31.86 258 SER A O 1
ATOM 2038 N N . VAL A 1 259 ? -32.105 -11.431 33.189 1.00 34.06 259 VAL A N 1
ATOM 2039 C CA . VAL A 1 259 ? -33.448 -11.646 33.700 1.00 34.06 259 VAL A CA 1
ATOM 2040 C C . VAL A 1 259 ? -33.250 -11.911 35.187 1.00 34.06 259 VAL A C 1
ATOM 2042 O O . VAL A 1 259 ? -33.027 -13.035 35.627 1.00 34.06 259 VAL A O 1
ATOM 2045 N N . ARG A 1 260 ? -33.257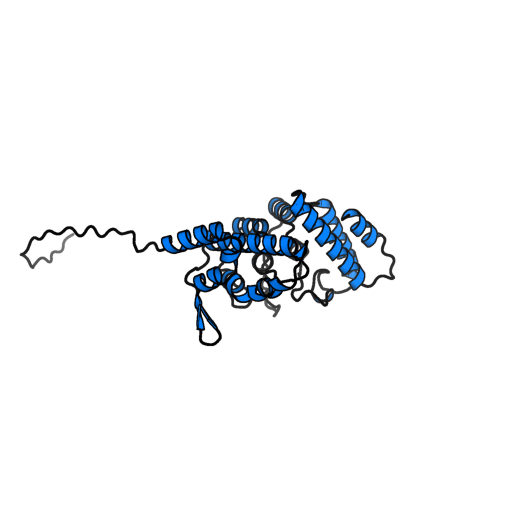 -10.833 35.977 1.00 33.12 260 ARG A N 1
ATOM 2046 C CA . ARG A 1 260 ? -33.534 -10.905 37.407 1.00 33.12 260 ARG A CA 1
ATOM 2047 C C . ARG A 1 260 ? -34.956 -11.443 37.525 1.00 33.12 260 ARG A C 1
ATOM 2049 O O . ARG A 1 260 ? -35.909 -10.666 37.541 1.00 33.12 260 ARG A O 1
ATOM 2056 N N . SER A 1 261 ? -35.112 -12.762 37.618 1.00 34.16 261 SER A N 1
ATOM 2057 C CA . SER A 1 261 ? -36.317 -13.317 38.216 1.00 34.16 261 SER A CA 1
ATOM 2058 C C . SER A 1 261 ? -36.281 -12.949 39.700 1.00 34.16 261 SER A C 1
ATOM 2060 O O . SER A 1 261 ? -35.506 -13.458 40.508 1.00 34.16 261 SER A O 1
ATOM 2062 N N . LYS A 1 262 ? -37.090 -11.952 40.059 1.00 37.72 262 LYS A N 1
ATOM 2063 C CA . LYS A 1 262 ? -37.532 -11.771 41.437 1.00 37.72 262 LYS A CA 1
ATOM 2064 C C . LYS A 1 262 ? -38.493 -12.917 41.752 1.00 37.72 262 LYS A C 1
ATOM 2066 O O . LYS A 1 262 ? -39.495 -13.077 41.066 1.00 37.72 262 LYS A O 1
ATOM 2071 N N . GLY A 1 263 ? -38.181 -13.672 42.797 1.00 31.77 263 GLY A N 1
ATOM 2072 C CA . GLY A 1 263 ? -38.984 -14.779 43.321 1.00 31.77 263 GLY A CA 1
ATOM 2073 C C . GLY A 1 263 ? -38.033 -15.882 43.779 1.00 31.77 263 GLY A C 1
ATOM 2074 O O . GLY A 1 263 ? -37.622 -16.704 42.982 1.00 31.77 263 GLY A O 1
ATOM 2075 N N . GLY A 1 264 ? -37.508 -15.896 45.001 1.00 32.12 264 GLY A N 1
ATOM 2076 C CA . GLY A 1 264 ? -38.234 -15.680 46.241 1.00 32.12 264 GLY A CA 1
ATOM 2077 C C . GLY A 1 264 ? -38.909 -16.982 46.660 1.00 32.12 264 GLY A C 1
ATOM 2078 O O . GLY A 1 264 ? -40.123 -17.060 46.588 1.00 32.12 264 GLY A O 1
ATOM 2079 N N . PHE A 1 265 ? -38.137 -17.981 47.100 1.00 30.97 265 PHE A N 1
ATOM 2080 C CA . PHE A 1 265 ? -38.615 -18.981 48.056 1.00 30.97 265 PHE A CA 1
ATOM 2081 C C . PHE A 1 265 ? -37.462 -19.482 48.930 1.00 30.97 265 PHE A C 1
ATOM 2083 O O . PHE A 1 265 ? -36.363 -19.771 48.460 1.00 30.97 265 PHE A O 1
ATOM 2090 N N . ARG A 1 266 ? -37.726 -19.490 50.236 1.00 34.19 266 ARG A N 1
ATOM 2091 C CA . ARG A 1 266 ? -36.826 -19.893 51.312 1.00 34.19 266 ARG A CA 1
ATOM 2092 C C . ARG A 1 266 ? -36.911 -21.406 51.560 1.00 34.19 266 ARG A C 1
ATOM 2094 O O . ARG A 1 266 ? -37.997 -21.966 51.581 1.00 34.19 266 ARG A O 1
ATOM 2101 N N . SER A 1 267 ? -35.753 -21.931 51.957 1.00 32.09 267 SER A N 1
ATOM 2102 C CA . SER A 1 267 ? -35.501 -22.905 53.031 1.00 32.09 267 SER A CA 1
ATOM 2103 C C . SER A 1 267 ? -35.611 -24.420 52.803 1.00 32.09 267 SER A C 1
ATOM 2105 O O . SER A 1 267 ? -36.647 -24.934 52.403 1.00 32.09 267 SER A O 1
ATOM 2107 N N . LEU A 1 268 ? -34.561 -25.061 53.342 1.00 31.98 268 LEU A N 1
ATOM 2108 C CA . LEU A 1 268 ? -34.546 -26.160 54.323 1.00 31.98 268 LEU A CA 1
ATOM 2109 C C . LEU A 1 268 ? -34.297 -27.603 53.832 1.00 31.98 268 LEU A C 1
ATOM 2111 O O . LEU A 1 268 ? -34.999 -28.128 52.980 1.00 31.98 268 LEU A O 1
ATOM 2115 N N . PHE A 1 269 ? -33.335 -28.225 54.538 1.00 32.12 269 PHE A N 1
ATOM 2116 C CA . PHE A 1 269 ? -32.896 -29.633 54.567 1.00 32.12 269 PHE A CA 1
ATOM 2117 C C . PHE A 1 269 ? -32.087 -30.127 53.347 1.00 32.12 269 PHE A C 1
ATOM 2119 O O . PHE A 1 269 ? -32.379 -29.789 52.215 1.00 32.12 269 PHE A O 1
ATOM 2126 N N . GLY A 1 270 ? -31.024 -30.921 53.485 1.00 29.19 270 GLY A N 1
ATOM 2127 C CA . GLY A 1 270 ? -30.492 -31.623 54.644 1.00 29.19 270 GLY A CA 1
ATOM 2128 C C . GLY A 1 270 ? -29.136 -32.260 54.319 1.00 29.19 270 GLY A C 1
ATOM 2129 O O . GLY A 1 270 ? -28.749 -32.436 53.167 1.00 29.19 270 GLY A O 1
ATOM 2130 N N . VAL A 1 271 ? -28.411 -32.541 55.393 1.00 35.06 271 VAL A N 1
ATOM 2131 C CA . VAL A 1 271 ? -27.129 -33.242 55.472 1.00 35.06 271 VAL A CA 1
ATOM 2132 C C . VAL A 1 271 ? -27.309 -34.735 55.117 1.00 35.06 271 VAL A C 1
ATOM 2134 O O . VAL A 1 271 ? -28.393 -35.277 55.310 1.00 35.06 271 VAL A O 1
ATOM 2137 N N . ILE A 1 272 ? -26.190 -35.396 54.775 1.00 34.44 272 ILE A N 1
ATOM 2138 C CA . ILE A 1 272 ? -25.873 -36.845 54.870 1.00 34.44 272 ILE A CA 1
ATOM 2139 C C . ILE A 1 272 ? -25.972 -37.647 53.558 1.00 34.44 272 ILE A C 1
ATOM 2141 O O . ILE A 1 272 ? -27.029 -37.745 52.949 1.00 34.44 272 ILE A O 1
ATOM 2145 N N . GLY A 1 273 ? -24.877 -38.349 53.213 1.00 31.50 273 GLY A N 1
ATOM 2146 C CA . GLY A 1 273 ? -24.969 -39.587 52.427 1.00 31.50 273 GLY A CA 1
ATOM 2147 C C . GLY A 1 273 ? -23.733 -40.024 51.635 1.00 31.50 273 GLY A C 1
ATOM 2148 O O . GLY A 1 273 ? -23.743 -39.964 50.414 1.00 31.50 273 GLY A O 1
ATOM 2149 N N . LYS A 1 274 ? -22.691 -40.535 52.307 1.00 41.94 274 LYS A N 1
ATOM 2150 C CA . LYS A 1 274 ? -21.715 -41.476 51.713 1.00 41.94 274 LYS A CA 1
ATOM 2151 C C . LYS A 1 274 ? -22.414 -42.807 51.384 1.00 41.94 274 LYS A C 1
ATOM 2153 O O . LYS A 1 274 ? -23.027 -43.321 52.303 1.00 41.94 274 LYS A O 1
ATOM 2158 N N . TYR A 1 275 ? -22.211 -43.381 50.192 1.00 33.56 275 TYR A N 1
ATOM 2159 C CA . TYR A 1 275 ? -22.197 -44.826 49.810 1.00 33.56 275 TYR A CA 1
ATOM 2160 C C . TYR A 1 275 ? -21.768 -44.853 48.318 1.00 33.56 275 TYR A C 1
ATOM 2162 O O . TYR A 1 275 ? -22.317 -44.073 47.553 1.00 33.56 275 TYR A O 1
ATOM 2170 N N . ARG A 1 276 ? -20.685 -45.465 47.807 1.00 36.03 276 ARG A N 1
ATOM 2171 C CA . ARG A 1 276 ? -20.092 -46.827 47.819 1.00 36.03 276 ARG A CA 1
ATOM 2172 C C . ARG A 1 276 ? -20.954 -47.915 47.140 1.00 36.03 276 ARG A C 1
ATOM 2174 O O . ARG A 1 276 ? -22.018 -48.235 47.652 1.00 36.03 276 ARG A O 1
ATOM 2181 N N . GLY A 1 277 ? -20.400 -48.513 46.071 1.00 36.59 277 GLY A N 1
ATOM 2182 C CA . GLY A 1 277 ? -20.893 -49.665 45.284 1.00 36.59 277 GLY A CA 1
ATOM 2183 C C . GLY A 1 277 ? -21.400 -49.221 43.903 1.00 36.59 277 GLY A C 1
ATOM 2184 O O . GLY A 1 277 ? -22.282 -48.375 43.857 1.00 36.59 277 GLY A O 1
ATOM 2185 N N . TRP A 1 278 ? -20.902 -49.677 42.753 1.00 42.91 278 TRP A N 1
ATOM 2186 C CA . TRP A 1 278 ? -20.229 -50.925 42.369 1.00 42.91 278 TRP A CA 1
ATOM 2187 C C . TRP A 1 278 ? -18.996 -50.656 41.501 1.00 42.91 278 TRP A C 1
ATOM 2189 O O . TRP A 1 278 ? -19.000 -49.626 40.791 1.00 42.91 278 TRP A O 1
#

Secondary structure (DSSP, 8-state):
-HHHHHHHHHS--TT--HHHHHHHHHHHHHHHHHHHHHH----HHHHHHHHHHHHHHHTTT-SS-TTSGGG-SS-SS--SSHHHHHHHTT-HHHHHHHHHTT----------SS-PPPPPPHHHHHH----TT-TTSTT-HHHHHHHHHTT--TT-EETTEEHHHHHHHS-HHHHTTGGG--THHHHHHHHHHHHHHHHHHHHHHTT--TT-EEEETTEEEEHHHHHHHSTHHHH-HHHHHHHHHHHHHT-TTS------------------------

Organism: NCBI:txid38457

Radius of gyration: 25.65 Å; chains: 1; bounding box: 66×75×80 Å

pLDDT: mean 71.91, std 19.33, range [27.08, 94.69]

Sequence (278 aa):
MLRSYILLLKGVVASWTSKKQARLAYLALEHASFADFQTGESNFELLDELDRTMKDHASSWTEHHWTSRQFDAISPVGYDSFISAAVNYGLCAYVRIKVLTGHQLTSGSKQGKLSRPKTRSLFDIAVNNNDPKFRLAPGSSNMVSLLLQQGAKPSDMYSNATIWERALFWSDGLLSNQDKLGGRGGAIWLDNLRQRLAVVDLLIQHGANIKLFTEADGTTQTALNRIQAMDFSAFFPTETGELMDRLRYTDPKEHTLSVRSKGGFRSLFGVIGKYRGW

=== Feature glossary ===
Reading guide. The protein is described through the following features:

Foldseek 3Di. A 3Di character summarizes, for each residue, the relative orientation of the Cα frame of its nearest spatial neighbor. Because it encodes fold topology rather than chemistry, 3Di alignments detect remote structural similarity that sequence alignment misses.

Contact-map, Ramachandran, and PAE plots. Plot images: a contact map (which residues are close in 3D, as an N×N binary image), a Ramachandran scatter (backbone torsion angles, revealing secondary-structure composition at a glance), and — for AlphaFold structures — a PAE heatmap (pairwise prediction confidence).

Radius of gyration, Cα contacts, bounding box. Radius of gyration (Rg) is the root-mean-square distance of Cα atoms from their centroid — a single number for overall size and compactness. A globular domain of N residues has Rg ≈ 2.2·N^0.38 Å; an extended or disordered chain has a much larger Rg. The Cα contact count is the number of residue pairs whose Cα atoms are within 8 Å and are more than four positions apart in sequence — a standard proxy for tertiary packing density. The bounding box is the smallest axis-aligned box enclosing all Cα atoms.

Secondary structure (8-state, DSSP). Eight-state secondary structure (DSSP): H is the canonical α-helix, G the tighter 3₁₀-helix, I the wider π-helix; E/B are β-structure, T and S are turns and bends, and '-' is everything else. DSSP derives these from the pattern of main-chain N–H···O=C hydrogen bonds, not from the sequence.

B-factor. B-factor (Debye–Waller factor) reflects atomic displacement in the crystal lattice. It is an experimental observable (units Å²), not a prediction; low values mean the atom is pinned down, high values mean it moves or is heterogeneous across the crystal.

pLDDT. pLDDT is the predicted lDDT-Cα score: AlphaFold's confidence that the local environment of each residue (all inter-atomic distances within 15 Å) is correctly placed. It is a per-residue number between 0 and 100, with higher meaning more reliable.

Nearest PDB structures. Nearest PDB neighbors are the top structural matches found by Foldseek when searching this structure against the entire Protein Data Bank. Each hit reports a TM-score (0 to 1; >0.5 almost always implies the same fold) and an E-value. These are *structural* homologs — they may share no detectable sequence similarity.

Solvent-accessible surface area. Accessible surface area quantifies burial. A residue with SASA near zero is packed into the hydrophobic core; one with SASA >100 Å² sits on the surface. Computed here via the Shrake–Rupley numerical algorithm with a 1.4 Å probe.

Rendered structure images. Structure images are PyMOL renders from six orthogonal camera directions. Cartoon representation draws helices as coils and strands as arrows; sticks shows the backbone as bonds; surface shows the solvent-excluded envelope. Rainbow coloring maps sequence position to hue (blue→red, N→C); chain coloring assigns a distinct color per polypeptide.

Backbone torsions (φ/ψ). φ (phi) and ψ (psi) are the two rotatable backbone dihedrals per residue: φ is the C(i-1)–N–Cα–C torsion, ψ is the N–Cα–C–N(i+1) torsion, both in degrees on (−180°, 180°]. α-helical residues cluster near (−60°, −45°); β-strand residues near (−120°, +130°). A Ramachandran plot is simply a scatter of (φ, ψ) for every residue.

Predicted aligned error. Predicted Aligned Error (PAE) is an AlphaFold confidence matrix: entry (i, j) is the expected error in the position of residue j, in ångströms, when the prediction is superimposed on the true structure at residue i. Low PAE within a block of residues means that block is internally rigid and well-predicted; high PAE between two blocks means their relative placement is uncertain even if each block individually is confident.

mmCIF coordinates. Structure coordinates are given as an mmCIF _atom_site loop: one row per atom with element, residue name, chain id, sequence number, and x/y/z position in Å. Only the four main-chain atoms per residue are included here; side chains are omitted to keep the record compact.

InterPro / GO / CATH / organism. Database cross-references. InterPro integrates a dozen domain/family signature databases into unified entries with residue-range hits. GO terms attach function/process/location labels with evidence codes. CATH codes position the fold in a four-level structural taxonomy. Organism is the NCBI-taxonomy species name.

Secondary structure (3-state, P-SEA). SS3 is a coarse helix/strand/coil call (letters a/b/c) made by the P-SEA algorithm from inter-Cα distances and dihedrals. It is less detailed than DSSP but needs only Cα positions.

Sequence. Sequence gives the chain of amino acids in standard one-letter code (A=alanine, C=cysteine, …, Y=tyrosine), read N→C. It is the only feature that is directly encoded by the gene; all structural features are derived from the folded form of this sequence.